Protein AF-A0A415VF48-F1 (afdb_monomer_lite)

Sequence (199 aa):
MFVEFKNLYVAFRKEFPLAIVYLNKCDGERFLREQGIALSGSFSSFIPLIAIVDNVPQKASCKIIFTNYRILNKEEEKDVLDTLKRSNLTINDKGFISFLDYKQICFEVDGNILPYDDFCKYELPEGQVFKMVFDNGYSYYGSEPFKGDAKKYADTAIKVAEKLGYLWFSWTMGFRLNNLLNVNVVYGKDESYSVVSNT

Structure (mmCIF, N/CA/C/O backbone):
data_AF-A0A415VF48-F1
#
_entry.id   AF-A0A415VF48-F1
#
loop_
_atom_site.group_PDB
_atom_site.id
_atom_site.type_symbol
_atom_site.label_atom_id
_atom_site.label_alt_id
_atom_site.label_comp_id
_atom_site.label_asym_id
_atom_site.label_entity_id
_atom_site.label_seq_id
_atom_site.pdbx_PDB_ins_code
_atom_site.Cartn_x
_atom_site.Cartn_y
_atom_site.Cartn_z
_atom_site.occupancy
_atom_site.B_iso_or_equiv
_atom_site.auth_seq_id
_atom_site.auth_comp_id
_atom_site.auth_asym_id
_atom_site.auth_atom_id
_atom_site.pdbx_PDB_model_num
ATOM 1 N N . MET A 1 1 ? -2.894 -0.124 15.911 1.00 92.94 1 MET A N 1
ATOM 2 C CA . MET A 1 1 ? -4.302 -0.196 16.345 1.00 92.94 1 MET A CA 1
ATOM 3 C C . MET A 1 1 ? -5.165 -0.207 15.103 1.00 92.94 1 MET A C 1
ATOM 5 O O . MET A 1 1 ? -4.937 0.630 14.236 1.00 92.94 1 MET A O 1
ATOM 9 N N . PHE A 1 2 ? -6.109 -1.137 14.998 1.00 95.81 2 PHE A N 1
ATOM 10 C CA . PHE A 1 2 ? -7.074 -1.139 13.900 1.00 95.81 2 PHE A CA 1
ATOM 11 C C . PHE A 1 2 ? -8.392 -0.506 14.338 1.00 95.81 2 PHE A C 1
ATOM 13 O O . PHE A 1 2 ? -8.911 -0.805 15.415 1.00 95.81 2 PHE A O 1
ATOM 20 N N . VAL A 1 3 ? -8.911 0.386 13.499 1.00 95.38 3 VAL A N 1
ATOM 21 C CA . VAL A 1 3 ? -10.157 1.111 13.746 1.00 95.38 3 VAL A CA 1
ATOM 22 C C . VAL A 1 3 ? -11.078 0.900 12.558 1.00 95.38 3 VAL A C 1
ATOM 24 O O . VAL A 1 3 ? -10.702 1.186 11.423 1.00 95.38 3 VAL A O 1
ATOM 27 N N . GLU A 1 4 ? -12.275 0.392 12.818 1.00 95.94 4 GLU A N 1
ATOM 28 C CA . GLU A 1 4 ? -13.341 0.306 11.828 1.00 95.94 4 GLU A CA 1
ATOM 29 C C . GLU A 1 4 ? -14.147 1.601 11.859 1.00 95.94 4 GLU A C 1
ATOM 31 O O . GLU A 1 4 ? -14.636 2.016 12.909 1.00 95.94 4 GLU A O 1
ATOM 36 N N . PHE A 1 5 ? -14.293 2.231 10.702 1.00 94.38 5 PHE A N 1
ATOM 37 C CA . PHE A 1 5 ? -15.045 3.457 10.501 1.00 94.38 5 PHE A CA 1
ATOM 38 C C . PHE A 1 5 ? -16.299 3.186 9.673 1.00 94.38 5 PHE A C 1
ATOM 40 O O . PHE A 1 5 ? -16.248 2.451 8.684 1.00 94.38 5 PHE A O 1
ATOM 47 N N . LYS A 1 6 ? -17.406 3.841 10.040 1.00 91.62 6 LYS A N 1
ATOM 48 C CA . LYS A 1 6 ? -18.636 3.895 9.237 1.00 91.62 6 LYS A CA 1
ATOM 49 C C . LYS A 1 6 ? -18.731 5.210 8.477 1.00 91.62 6 LYS A C 1
ATOM 51 O O . LYS A 1 6 ? -18.574 6.287 9.071 1.00 91.62 6 LYS A O 1
ATOM 56 N N . ASN A 1 7 ? -19.056 5.105 7.190 1.00 85.12 7 ASN A N 1
ATOM 57 C CA . ASN A 1 7 ? -19.112 6.219 6.242 1.00 85.12 7 ASN A CA 1
ATOM 58 C C . ASN A 1 7 ? -17.805 7.028 6.295 1.00 85.12 7 ASN A C 1
ATOM 60 O O . ASN A 1 7 ? -17.781 8.206 6.654 1.00 85.12 7 ASN A O 1
ATOM 64 N N . LEU A 1 8 ? -16.689 6.339 6.049 1.00 87.00 8 LEU A N 1
ATOM 65 C CA . LEU A 1 8 ? -15.364 6.938 6.013 1.00 87.00 8 LEU A CA 1
ATOM 66 C C . LEU A 1 8 ? -15.215 7.743 4.721 1.00 87.00 8 LEU A C 1
ATOM 68 O O . LEU A 1 8 ? -15.155 7.178 3.629 1.00 87.00 8 LEU A O 1
ATOM 72 N N . TYR A 1 9 ? -15.077 9.057 4.850 1.00 83.69 9 TYR A N 1
ATOM 73 C CA . TYR A 1 9 ? -14.738 9.938 3.742 1.00 83.69 9 TYR A CA 1
ATOM 74 C C . TYR A 1 9 ? -13.236 10.183 3.728 1.00 83.69 9 TYR A C 1
ATOM 76 O O . TYR A 1 9 ? -12.669 10.719 4.685 1.00 83.69 9 TYR A O 1
ATOM 84 N N . VAL A 1 10 ? -12.590 9.842 2.618 1.00 78.44 10 VAL A N 1
ATOM 85 C CA . VAL A 1 10 ? -11.200 10.231 2.356 1.00 78.44 10 VAL A CA 1
ATOM 86 C C . VAL A 1 10 ? -11.168 11.528 1.546 1.00 78.44 10 VAL A C 1
ATOM 88 O O . VAL A 1 10 ? -12.107 11.842 0.805 1.00 78.44 10 VAL A O 1
ATOM 91 N N . ALA A 1 11 ? -10.086 12.309 1.661 1.00 61.25 11 ALA A N 1
ATOM 92 C CA . ALA A 1 11 ? -9.889 13.446 0.754 1.00 61.25 11 ALA A CA 1
ATOM 93 C C . ALA A 1 11 ? -10.051 12.990 -0.710 1.00 61.25 11 ALA A C 1
ATOM 95 O O . ALA A 1 11 ? -9.687 11.864 -1.041 1.00 61.25 11 ALA A O 1
ATOM 96 N N . PHE A 1 12 ? -10.617 13.859 -1.555 1.00 61.00 12 PHE A N 1
ATOM 97 C CA . PHE A 1 12 ? -11.136 13.554 -2.904 1.00 61.00 12 PHE A CA 1
ATOM 98 C C . PHE A 1 12 ? -12.521 12.869 -2.961 1.00 61.00 12 PHE A C 1
ATOM 100 O O . PHE A 1 12 ? -12.916 12.388 -4.017 1.00 61.00 12 PHE A O 1
ATOM 107 N N . ARG A 1 13 ? -13.303 12.924 -1.867 1.00 62.75 13 ARG A N 1
ATOM 108 C CA . ARG A 1 13 ? -14.756 12.621 -1.808 1.00 62.75 13 ARG A CA 1
ATOM 109 C C . ARG A 1 13 ? -15.160 11.170 -2.106 1.00 62.75 13 ARG A C 1
ATOM 111 O O . ARG A 1 13 ? -16.322 10.922 -2.412 1.00 62.75 13 ARG A O 1
ATOM 118 N N . LYS A 1 14 ? -14.246 10.206 -1.988 1.00 81.62 14 LYS A N 1
ATOM 119 C CA . LYS A 1 14 ? -14.633 8.790 -1.985 1.00 81.62 14 LYS A CA 1
ATOM 120 C C . LYS A 1 14 ? -15.179 8.445 -0.599 1.00 81.62 14 LYS A C 1
ATOM 122 O O . LYS A 1 14 ? -14.502 8.682 0.403 1.00 81.62 14 LYS A O 1
ATOM 127 N N . GLU A 1 15 ? -16.404 7.941 -0.563 1.00 86.62 15 GLU A N 1
ATOM 128 C CA . GLU A 1 15 ? -17.056 7.442 0.644 1.00 86.62 15 GLU A CA 1
ATOM 129 C C . GLU A 1 15 ? -16.929 5.922 0.696 1.00 86.62 15 GLU A C 1
ATOM 131 O O . GLU A 1 15 ? -17.189 5.231 -0.291 1.00 86.62 15 GLU A O 1
ATOM 136 N N . PHE A 1 16 ? -16.529 5.412 1.855 1.00 88.38 16 PHE A N 1
ATOM 137 C CA . PHE A 1 16 ? -16.543 3.992 2.159 1.00 88.38 16 PHE A CA 1
ATOM 138 C C . PHE A 1 16 ? -17.576 3.735 3.256 1.00 88.38 16 PHE A C 1
ATOM 140 O O . PHE A 1 16 ? -17.371 4.198 4.381 1.00 88.38 16 PHE A O 1
ATOM 147 N N . PRO A 1 17 ? -18.667 2.999 2.975 1.00 90.12 17 PRO A N 1
ATOM 148 C CA . PRO A 1 17 ? -19.686 2.696 3.982 1.00 90.12 17 PRO A CA 1
ATOM 149 C C . PRO A 1 17 ? -19.094 2.029 5.226 1.00 90.12 17 PRO A C 1
ATOM 151 O O . PRO A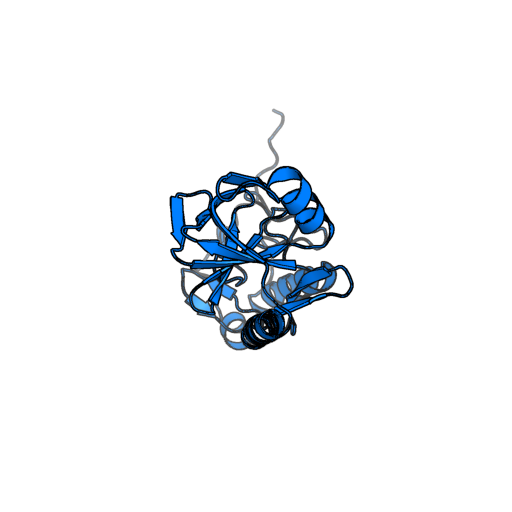 1 17 ? -19.485 2.336 6.352 1.00 90.12 17 PRO A O 1
ATOM 154 N N . LEU A 1 18 ? -18.099 1.165 5.013 1.00 93.69 18 LEU A N 1
ATOM 155 C CA . LEU A 1 18 ? -17.318 0.520 6.053 1.00 93.69 18 LEU A CA 1
ATOM 156 C C . LEU A 1 18 ? -15.856 0.434 5.611 1.00 93.69 18 LEU A C 1
ATOM 158 O O . LEU A 1 18 ? -15.571 0.055 4.475 1.00 93.69 18 LEU A O 1
ATOM 162 N N . ALA A 1 19 ? -14.932 0.790 6.496 1.00 95.12 19 ALA A N 1
ATOM 163 C CA . ALA A 1 19 ? -13.504 0.688 6.224 1.00 95.12 19 ALA A CA 1
ATOM 164 C C . ALA A 1 19 ? -12.720 0.440 7.508 1.00 95.12 19 ALA A C 1
ATOM 166 O O . ALA A 1 19 ? -12.966 1.091 8.521 1.00 95.12 19 ALA A O 1
ATOM 167 N N . ILE A 1 20 ? -11.728 -0.444 7.449 1.00 96.25 20 ILE A N 1
ATOM 168 C CA . ILE A 1 20 ? -10.786 -0.662 8.549 1.00 96.25 20 ILE A CA 1
ATOM 169 C C . ILE A 1 20 ? -9.501 0.090 8.235 1.00 96.25 20 ILE A C 1
ATOM 171 O O . ILE A 1 20 ? -8.918 -0.084 7.169 1.00 96.25 20 ILE A O 1
ATOM 175 N N . VAL A 1 21 ? -9.037 0.915 9.164 1.00 94.50 21 VAL A N 1
ATOM 176 C CA . VAL A 1 21 ? -7.804 1.688 9.020 1.00 94.50 21 VAL A CA 1
ATOM 177 C C . VAL A 1 21 ? -6.809 1.262 10.084 1.00 94.50 21 VAL A C 1
ATOM 179 O O . VAL A 1 21 ? -7.141 1.149 11.266 1.00 94.50 21 VAL A O 1
ATOM 182 N N . TYR A 1 22 ? -5.564 1.056 9.661 1.00 93.50 22 TYR A N 1
ATOM 183 C CA . TYR A 1 22 ? -4.454 0.868 10.582 1.00 93.50 22 TYR A CA 1
ATOM 184 C C . TYR A 1 22 ? -3.882 2.216 11.018 1.00 93.50 22 TYR A C 1
ATOM 186 O O . TYR A 1 22 ? -3.430 3.011 10.193 1.00 93.50 22 TYR A O 1
ATOM 194 N N . LEU A 1 23 ? -3.853 2.440 12.328 1.00 92.25 23 LEU A N 1
ATOM 195 C CA . LEU A 1 23 ? -3.137 3.540 12.958 1.00 92.25 23 LEU A CA 1
ATOM 196 C C . LEU A 1 23 ? -1.893 2.978 13.650 1.00 92.25 23 LEU A C 1
ATOM 198 O O . LEU A 1 23 ? -1.999 2.096 14.514 1.00 92.25 23 LEU A O 1
ATOM 202 N N . ASN A 1 24 ? -0.714 3.490 13.282 1.00 90.69 24 ASN A N 1
ATOM 203 C CA . ASN A 1 24 ? 0.531 3.190 13.995 1.00 90.69 24 ASN A CA 1
ATOM 204 C C . ASN A 1 24 ? 0.446 3.694 15.451 1.00 90.69 24 ASN A C 1
ATOM 206 O O . ASN A 1 24 ? -0.533 4.328 15.847 1.00 90.69 24 ASN A O 1
ATOM 210 N N . LYS A 1 25 ? 1.470 3.423 16.264 1.00 90.75 25 LYS A N 1
ATOM 211 C CA . LYS A 1 25 ? 1.468 3.813 17.682 1.00 90.75 25 LYS A CA 1
ATOM 212 C C . LYS A 1 25 ? 1.187 5.313 17.884 1.00 90.75 25 LYS A C 1
ATOM 214 O O . LYS A 1 25 ? 0.262 5.659 18.613 1.00 90.75 25 LYS A O 1
ATOM 219 N N . CYS A 1 26 ? 1.933 6.182 17.203 1.00 90.06 26 CYS A N 1
ATOM 220 C CA . CYS A 1 26 ? 1.819 7.635 17.349 1.00 90.06 26 CYS A CA 1
ATOM 221 C C . CYS A 1 26 ? 0.452 8.168 16.891 1.00 90.06 26 CYS A C 1
ATOM 223 O O . CYS A 1 26 ? -0.170 8.974 17.584 1.00 90.06 26 CYS A O 1
ATOM 225 N N . ASP A 1 27 ? -0.033 7.714 15.7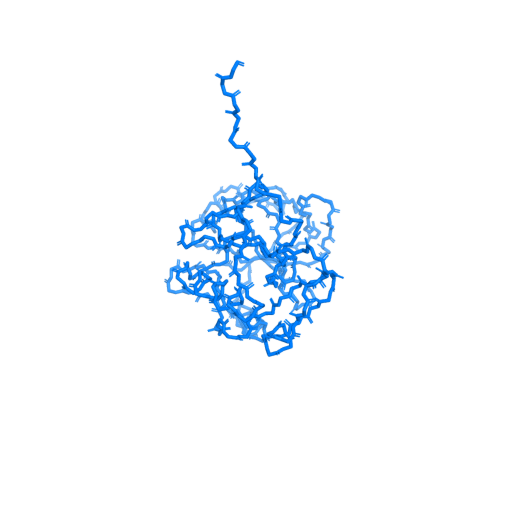33 1.00 90.88 27 ASP A N 1
ATOM 226 C CA . ASP A 1 27 ? -1.336 8.122 15.206 1.00 90.88 27 ASP A CA 1
ATOM 227 C C . ASP A 1 27 ? -2.486 7.558 16.044 1.00 90.88 27 ASP A C 1
ATOM 229 O O . ASP A 1 27 ? -3.483 8.246 16.232 1.00 90.88 27 ASP A O 1
ATOM 233 N N . GLY A 1 28 ? -2.343 6.347 16.587 1.00 92.50 28 GLY A N 1
ATOM 234 C CA . GLY A 1 28 ? -3.331 5.734 17.470 1.00 92.50 28 GLY A CA 1
ATOM 235 C C . GLY A 1 28 ? -3.480 6.494 18.785 1.00 92.50 28 GLY A C 1
ATOM 236 O O . GLY A 1 28 ? -4.595 6.841 19.166 1.00 92.50 28 GLY A O 1
ATOM 237 N N . GLU A 1 29 ? -2.370 6.831 19.445 1.00 94.12 29 GLU A N 1
ATOM 238 C CA . GLU A 1 29 ? -2.376 7.647 20.668 1.00 94.12 29 GLU A CA 1
ATOM 239 C C . GLU A 1 29 ? -2.985 9.034 20.420 1.00 94.12 29 GLU A C 1
ATOM 241 O O . GLU A 1 29 ? -3.794 9.522 21.216 1.00 94.12 29 GLU A O 1
ATOM 246 N N . ARG A 1 30 ? -2.645 9.667 19.288 1.00 93.56 30 ARG A N 1
ATOM 247 C CA . ARG A 1 30 ? -3.236 10.954 18.909 1.00 93.56 30 ARG A CA 1
ATOM 248 C C . ARG A 1 30 ? -4.729 10.836 18.621 1.00 93.56 30 ARG A C 1
ATOM 250 O O . ARG A 1 30 ? -5.493 11.666 19.105 1.00 93.56 30 ARG A O 1
ATOM 257 N N . PHE A 1 31 ? -5.137 9.822 17.864 1.00 93.75 31 PHE A N 1
ATOM 258 C CA . PHE A 1 31 ? -6.537 9.581 17.541 1.00 93.75 31 PHE A CA 1
ATOM 259 C C . PHE A 1 31 ? -7.371 9.408 18.812 1.00 93.75 31 PHE A C 1
ATOM 261 O O . PHE A 1 31 ? -8.398 10.060 18.954 1.00 93.75 31 PHE A O 1
ATOM 268 N N . LEU A 1 32 ? -6.899 8.618 19.780 1.00 93.88 32 LEU A N 1
ATOM 269 C CA . LEU A 1 32 ? -7.589 8.444 21.062 1.00 93.88 32 LEU A CA 1
ATOM 270 C C . LEU A 1 32 ? -7.678 9.750 21.859 1.00 93.88 32 LEU A C 1
ATOM 272 O O . LEU A 1 32 ? -8.715 10.040 22.446 1.00 93.88 32 LEU A O 1
ATOM 276 N N . ARG A 1 33 ? -6.626 10.571 21.858 1.00 93.50 33 ARG A N 1
ATOM 277 C CA . ARG A 1 33 ? -6.648 11.868 22.547 1.00 93.50 33 ARG A CA 1
ATOM 278 C C . ARG A 1 33 ? -7.624 12.858 21.907 1.00 93.50 33 ARG A C 1
ATOM 280 O O . ARG A 1 33 ? -8.290 13.599 22.618 1.00 93.50 33 ARG A O 1
ATOM 287 N N . GLU A 1 34 ? -7.668 12.907 20.580 1.00 91.81 34 GLU A N 1
ATOM 288 C CA . GLU A 1 34 ? -8.433 13.916 19.837 1.00 91.81 34 GLU A CA 1
ATOM 289 C C . GLU A 1 34 ? -9.880 13.494 19.575 1.00 91.81 34 GLU A C 1
ATOM 291 O O . GLU A 1 34 ? -10.765 14.343 19.546 1.00 91.81 34 GLU A O 1
ATOM 296 N N . GLN A 1 35 ? -10.118 12.199 19.363 1.00 91.50 35 GLN A N 1
ATOM 297 C CA . GLN A 1 35 ? -11.393 11.640 18.907 1.00 91.50 35 GLN A CA 1
ATOM 298 C C . GLN A 1 35 ? -11.925 10.521 19.818 1.00 91.50 35 GLN A C 1
ATOM 300 O O . GLN A 1 35 ? -13.040 10.054 19.605 1.00 91.50 35 GLN A O 1
ATOM 305 N N . GLY A 1 36 ? -11.184 10.094 20.850 1.00 80.75 36 GLY A N 1
ATOM 306 C CA . GLY A 1 36 ? -11.513 8.931 21.695 1.00 80.75 36 GLY A CA 1
ATOM 307 C C . GLY A 1 36 ? -12.885 8.969 22.375 1.00 80.75 36 GLY A C 1
ATOM 308 O O . GLY A 1 36 ? -13.428 7.925 22.717 1.00 80.75 36 GLY A O 1
ATOM 309 N N . ILE A 1 37 ? -13.452 10.166 22.551 1.00 86.12 37 ILE A N 1
ATOM 310 C CA . ILE A 1 37 ? -14.790 10.384 23.127 1.00 86.12 37 ILE A CA 1
ATOM 311 C C . ILE A 1 37 ? -15.840 10.808 22.090 1.00 86.12 37 ILE A C 1
ATOM 313 O O . ILE A 1 37 ? -17.033 10.803 22.384 1.00 86.12 37 ILE A O 1
ATOM 317 N N . ALA A 1 38 ? -15.416 11.209 20.890 1.00 84.50 38 ALA A N 1
ATOM 318 C CA . ALA A 1 38 ? -16.291 11.743 19.856 1.00 84.50 38 ALA A CA 1
ATOM 319 C C . ALA A 1 38 ? -16.709 10.620 18.904 1.00 84.50 38 ALA A C 1
ATOM 321 O O . ALA A 1 38 ? -15.865 10.045 18.233 1.00 84.50 38 ALA A O 1
ATOM 322 N N . LEU A 1 39 ? -18.005 10.317 18.800 1.00 80.00 39 LEU A N 1
ATOM 323 C CA . LEU A 1 39 ? -18.481 9.259 17.895 1.00 80.00 39 LEU A CA 1
ATOM 324 C C . LEU A 1 39 ? -18.276 9.617 16.414 1.00 80.00 39 LEU A C 1
ATOM 326 O O . LEU A 1 39 ? -18.009 8.746 15.597 1.00 80.00 39 LEU A O 1
ATOM 330 N N . SER A 1 40 ? -18.335 10.900 16.066 1.00 89.50 40 SER A N 1
ATOM 331 C CA . SER A 1 40 ? -18.115 11.403 14.709 1.00 89.50 40 SER A CA 1
ATOM 332 C C . SER A 1 40 ? -17.092 12.525 14.720 1.00 89.50 40 SER A C 1
ATOM 334 O O . SER A 1 40 ? -17.046 13.304 15.675 1.00 89.50 40 SER A O 1
ATOM 336 N N . GLY A 1 41 ? -16.343 12.681 13.637 1.00 91.25 41 GLY A N 1
ATOM 337 C CA . GLY A 1 41 ? -15.371 13.755 13.550 1.00 91.25 41 GLY A CA 1
ATOM 338 C C . GLY A 1 41 ? -14.477 13.656 12.333 1.00 91.25 41 GLY A C 1
ATOM 339 O O . GLY A 1 41 ? -14.821 13.066 11.307 1.00 91.25 41 GLY A O 1
ATOM 340 N N . SER A 1 42 ? -13.310 14.275 12.451 1.00 91.38 42 SER A N 1
ATOM 341 C CA . SER A 1 42 ? -12.275 14.201 11.432 1.00 91.38 42 SER A CA 1
ATOM 342 C C . SER A 1 42 ? -10.925 14.009 12.085 1.00 91.38 42 SER A C 1
ATOM 344 O O . SER A 1 42 ? -10.641 14.631 13.106 1.00 91.38 42 SER A O 1
ATOM 346 N N . PHE A 1 43 ? -10.084 13.200 11.459 1.00 91.44 43 PHE A N 1
ATOM 347 C CA . PHE A 1 43 ? -8.729 12.951 11.913 1.00 91.44 43 PHE A CA 1
ATOM 348 C C . PHE A 1 43 ? -7.754 13.158 10.761 1.00 91.44 43 PHE A C 1
ATOM 350 O O . PHE A 1 43 ? -8.002 12.723 9.635 1.00 91.44 43 PHE A O 1
ATOM 357 N N . SER A 1 44 ? -6.637 13.814 11.058 1.00 89.31 44 SER A N 1
ATOM 358 C CA . SER A 1 44 ? -5.525 13.965 10.128 1.00 89.31 44 SER A CA 1
ATOM 359 C C . SER A 1 44 ? -4.342 13.155 10.649 1.00 89.31 44 SER A C 1
ATOM 361 O O . SER A 1 44 ? -3.902 13.371 11.775 1.00 89.31 44 SER A O 1
ATOM 363 N N . SER A 1 45 ? -3.826 12.229 9.845 1.00 85.00 45 SER A N 1
ATOM 364 C CA . SER A 1 45 ? -2.536 11.568 10.032 1.00 85.00 45 SER A CA 1
ATOM 365 C C . SER A 1 45 ? -1.401 12.394 9.417 1.00 85.00 45 SER A C 1
ATOM 367 O O . SER A 1 45 ? -1.601 13.139 8.455 1.00 85.00 45 SER A O 1
ATOM 369 N N . PHE A 1 46 ? -0.195 12.259 9.971 1.00 75.81 46 PHE A N 1
ATOM 370 C CA . PHE A 1 46 ? 1.020 12.797 9.355 1.00 75.81 46 PHE A CA 1
ATOM 371 C C . PHE A 1 46 ? 1.446 12.010 8.116 1.00 75.81 46 PHE A C 1
ATOM 373 O O . PHE A 1 46 ? 2.085 12.565 7.223 1.00 75.81 46 PHE A O 1
ATOM 380 N N . ILE A 1 47 ? 1.097 10.725 8.065 1.00 77.56 47 ILE A N 1
ATOM 381 C CA . ILE A 1 47 ? 1.389 9.849 6.938 1.00 77.56 47 ILE A CA 1
ATOM 382 C C . ILE A 1 47 ? 0.082 9.451 6.255 1.00 77.56 47 ILE A C 1
ATOM 384 O O . ILE A 1 47 ? -0.979 9.451 6.877 1.00 77.56 47 ILE A O 1
ATOM 388 N N . PRO A 1 48 ? 0.096 9.135 4.957 1.00 78.25 48 PRO A N 1
ATOM 389 C CA . PRO A 1 48 ? -1.131 8.693 4.321 1.00 78.25 48 PRO A CA 1
ATOM 390 C C . PRO A 1 48 ? -1.510 7.311 4.866 1.00 78.25 48 PRO A C 1
ATOM 392 O O . PRO A 1 48 ? -0.650 6.483 5.167 1.00 78.25 48 PRO A O 1
ATOM 395 N N . LEU A 1 49 ? -2.807 7.111 5.066 1.00 87.12 49 LEU A N 1
ATOM 396 C CA . LEU A 1 49 ? -3.350 5.942 5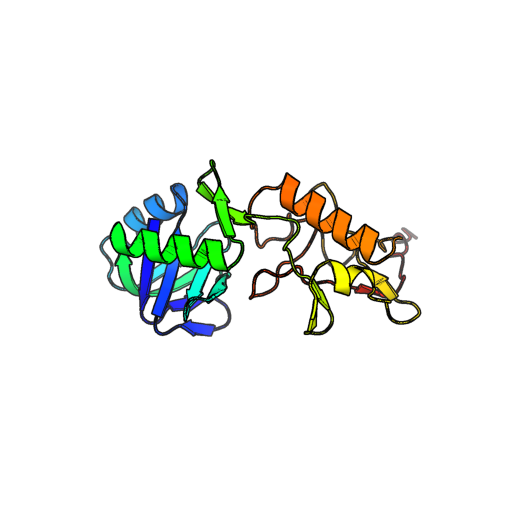.746 1.00 87.12 49 LEU A CA 1
ATOM 397 C C . LEU A 1 49 ? -3.565 4.796 4.752 1.00 87.12 49 LEU A C 1
ATOM 399 O O . LEU A 1 49 ? -3.616 5.006 3.541 1.00 87.12 49 LEU A O 1
ATOM 403 N N . ILE A 1 50 ? -3.745 3.583 5.268 1.00 89.12 50 ILE A N 1
ATOM 404 C CA . ILE A 1 50 ? -4.240 2.446 4.486 1.00 89.12 50 ILE A CA 1
ATOM 405 C C . ILE A 1 50 ? -5.616 2.090 5.019 1.00 89.12 50 ILE A C 1
ATOM 407 O O . ILE A 1 50 ? -5.777 1.861 6.220 1.00 89.12 50 ILE A O 1
ATOM 411 N N . ALA A 1 51 ? -6.589 2.067 4.114 1.00 91.44 51 ALA A N 1
ATOM 412 C CA . ALA A 1 51 ? -7.937 1.606 4.385 1.00 91.44 51 ALA A CA 1
ATOM 413 C C . ALA A 1 51 ? -8.136 0.236 3.740 1.00 91.44 51 ALA A C 1
ATOM 415 O O . ALA A 1 51 ? -7.766 0.026 2.588 1.00 91.44 51 ALA A O 1
ATOM 416 N N . ILE A 1 52 ? -8.744 -0.681 4.474 1.00 94.12 52 ILE A N 1
ATOM 417 C CA . ILE A 1 52 ? -9.175 -1.985 3.988 1.00 94.12 52 ILE A CA 1
ATOM 418 C C . ILE A 1 52 ? -10.683 -1.892 3.799 1.00 94.12 52 ILE A C 1
ATOM 420 O O . ILE A 1 52 ? -11.417 -1.644 4.757 1.00 94.12 52 ILE A O 1
ATOM 424 N N . VAL A 1 53 ? -11.125 -2.050 2.556 1.00 92.00 53 VAL A N 1
ATOM 425 C CA . VAL A 1 53 ? -12.539 -1.990 2.161 1.00 92.00 53 VAL A CA 1
ATOM 426 C C . VAL A 1 53 ? -12.810 -3.220 1.327 1.00 92.00 53 VAL A C 1
ATOM 428 O O . VAL A 1 53 ? -12.027 -3.518 0.429 1.00 92.00 53 VAL A O 1
ATOM 431 N N . ASP A 1 54 ? -13.867 -3.954 1.659 1.00 91.06 54 ASP A N 1
ATOM 432 C CA . ASP A 1 54 ? -14.203 -5.222 1.003 1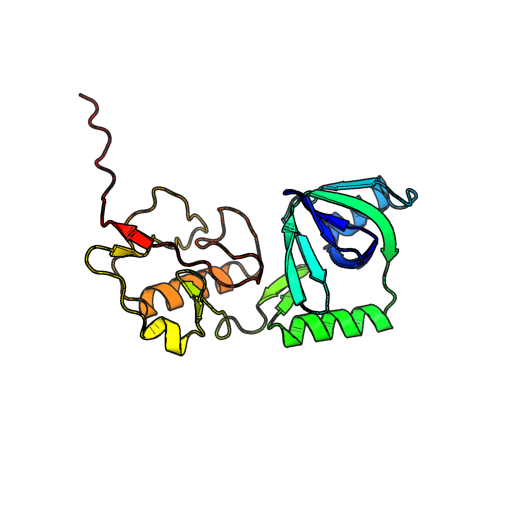.00 91.06 54 ASP A CA 1
ATOM 433 C C . ASP A 1 54 ? -13.002 -6.188 0.934 1.00 91.06 54 ASP A C 1
ATOM 435 O O . ASP A 1 54 ? -12.760 -6.851 -0.069 1.00 91.06 54 ASP A O 1
ATOM 439 N N . ASN A 1 55 ? -12.220 -6.248 2.021 1.00 92.00 55 ASN A N 1
ATOM 440 C CA . ASN A 1 55 ? -10.981 -7.028 2.149 1.00 92.00 55 ASN A CA 1
ATOM 441 C C . ASN A 1 55 ? -9.843 -6.637 1.187 1.00 92.00 55 ASN A C 1
ATOM 443 O O . ASN A 1 55 ? -8.879 -7.388 1.050 1.00 92.00 55 ASN A O 1
ATOM 447 N N . VAL A 1 56 ? -9.913 -5.459 0.564 1.00 92.69 56 VAL A N 1
ATOM 448 C CA . VAL A 1 56 ? -8.868 -4.927 -0.318 1.00 92.69 56 VAL A CA 1
ATOM 449 C C . VAL A 1 56 ? -8.171 -3.746 0.363 1.00 92.69 56 VAL A C 1
ATOM 451 O O . VAL A 1 56 ? -8.802 -2.705 0.585 1.00 92.69 56 VAL A O 1
ATOM 454 N N . PRO A 1 57 ? -6.877 -3.870 0.711 1.00 93.19 57 PRO A N 1
ATOM 455 C CA . PRO A 1 57 ? -6.077 -2.747 1.178 1.00 93.19 57 PRO A CA 1
ATOM 456 C C . PRO A 1 57 ? -5.875 -1.731 0.057 1.00 93.19 57 PRO A C 1
ATOM 458 O O . PRO A 1 57 ? -5.467 -2.064 -1.052 1.00 93.19 57 PRO A O 1
ATOM 461 N N . GLN A 1 58 ? -6.136 -0.470 0.361 1.00 90.00 58 GLN A N 1
ATOM 462 C CA . GLN A 1 58 ? -5.983 0.628 -0.577 1.00 90.00 58 GLN A CA 1
ATOM 463 C C . GLN A 1 58 ? -5.461 1.871 0.131 1.00 90.00 58 GLN A C 1
ATOM 465 O O . GLN A 1 58 ? -5.684 2.102 1.325 1.00 90.00 58 GLN A O 1
ATOM 470 N N . LYS A 1 59 ? -4.749 2.694 -0.634 1.00 86.38 59 LYS A N 1
ATOM 471 C CA . LYS A 1 59 ? -4.260 3.989 -0.170 1.00 86.38 59 LYS A CA 1
ATOM 472 C C . LYS A 1 59 ? -5.448 4.868 0.230 1.00 86.38 59 LYS A C 1
ATOM 474 O O . LYS A 1 59 ? -6.359 5.100 -0.563 1.00 86.38 59 LYS A O 1
ATOM 479 N N . ALA A 1 60 ? -5.394 5.415 1.436 1.00 82.69 60 ALA A N 1
ATOM 480 C CA . ALA A 1 60 ? -6.311 6.427 1.933 1.00 82.69 60 ALA A CA 1
ATOM 481 C C . ALA A 1 60 ? -5.593 7.776 2.091 1.00 82.69 60 ALA A C 1
ATOM 483 O O . ALA A 1 60 ? -4.364 7.871 2.148 1.00 82.69 60 ALA A O 1
ATOM 484 N N . SER A 1 61 ? -6.377 8.853 2.128 1.00 77.50 61 SER A N 1
ATOM 485 C CA . SER A 1 61 ? -5.838 10.191 2.376 1.00 77.50 61 SER A CA 1
ATOM 486 C C . SER A 1 61 ? -5.229 10.297 3.780 1.00 77.50 61 SER A C 1
ATOM 488 O O . SER A 1 61 ? -5.575 9.539 4.683 1.00 77.50 61 SER A O 1
ATOM 490 N N . CYS A 1 62 ? -4.357 11.287 3.980 1.00 82.81 62 CYS A N 1
ATOM 491 C CA . CYS A 1 62 ? -3.909 11.687 5.310 1.00 82.81 62 CYS A CA 1
ATOM 492 C C . CYS A 1 62 ? -5.044 12.281 6.154 1.00 82.81 62 CYS A C 1
ATOM 494 O O . CYS A 1 62 ? -4.927 12.300 7.368 1.00 82.81 62 CYS A O 1
ATOM 496 N N . LYS A 1 63 ? -6.150 12.740 5.553 1.00 88.12 63 LYS A N 1
ATOM 497 C CA . LYS A 1 63 ? -7.325 13.229 6.284 1.00 88.12 63 LYS A CA 1
ATOM 498 C C . LYS A 1 63 ? -8.537 12.347 6.031 1.00 88.12 63 LYS A C 1
ATOM 500 O O . LYS A 1 63 ? -8.900 12.108 4.875 1.00 88.12 63 LYS A O 1
ATOM 505 N N . ILE A 1 64 ? -9.176 11.945 7.124 1.00 89.75 64 ILE A N 1
ATOM 506 C CA . ILE A 1 64 ? -10.421 11.186 7.142 1.00 89.75 64 ILE A CA 1
ATOM 507 C C . ILE A 1 64 ? -11.518 11.943 7.890 1.00 89.75 64 ILE A C 1
ATOM 509 O O . ILE A 1 64 ? -11.244 12.668 8.848 1.00 89.75 64 ILE A O 1
ATOM 513 N N . ILE A 1 65 ? -12.759 11.768 7.449 1.00 91.00 65 ILE A N 1
ATOM 514 C CA . ILE A 1 65 ? -13.972 12.230 8.135 1.00 91.00 65 ILE A CA 1
ATOM 515 C C . ILE A 1 65 ? -14.855 11.002 8.337 1.00 91.00 65 ILE A C 1
ATOM 517 O O . ILE A 1 65 ? -14.953 10.171 7.437 1.00 91.00 65 ILE A O 1
ATOM 521 N N . PHE A 1 66 ? -15.461 10.861 9.509 1.00 91.62 66 PHE A N 1
ATOM 522 C CA . PHE A 1 66 ? -16.225 9.672 9.873 1.00 91.62 66 PHE A CA 1
ATOM 523 C C . PHE A 1 66 ? -17.452 10.034 10.708 1.00 91.62 66 PHE A C 1
ATOM 525 O O . PHE A 1 66 ? -17.459 11.015 11.454 1.00 91.62 66 PHE A O 1
ATOM 532 N N . THR A 1 67 ? -18.488 9.204 10.592 1.00 91.00 67 THR A N 1
ATOM 533 C CA . THR A 1 67 ? -19.753 9.363 11.334 1.00 91.00 67 THR A CA 1
ATOM 534 C C . THR A 1 67 ? -19.850 8.454 12.553 1.00 91.00 67 THR A C 1
ATOM 536 O O . THR A 1 67 ? -20.598 8.746 13.482 1.00 91.00 67 THR A O 1
ATOM 539 N N . ASN A 1 68 ? -19.104 7.350 12.540 1.00 92.94 68 ASN A N 1
ATOM 540 C CA . ASN A 1 68 ? -18.957 6.437 13.662 1.00 92.94 68 ASN A CA 1
ATOM 541 C C . ASN A 1 68 ? -17.636 5.669 13.539 1.00 92.94 68 ASN A C 1
ATOM 543 O O . ASN A 1 68 ? -17.124 5.505 12.425 1.00 92.94 68 ASN A O 1
ATOM 547 N N . TYR A 1 69 ? -17.121 5.157 14.653 1.00 95.12 69 TYR A N 1
ATOM 548 C CA . TYR A 1 69 ? -16.024 4.201 14.645 1.00 95.12 69 TYR A CA 1
ATOM 549 C C . TYR A 1 69 ? -16.093 3.221 15.814 1.00 95.12 69 TYR A C 1
ATOM 551 O O . TYR A 1 69 ? -16.758 3.456 16.823 1.00 95.12 69 TYR A O 1
ATOM 559 N N . ARG A 1 70 ? -15.346 2.127 15.688 1.00 94.69 70 ARG A N 1
ATOM 560 C CA . ARG A 1 70 ? -15.020 1.228 16.795 1.00 94.69 70 ARG A CA 1
ATOM 561 C C . ARG A 1 70 ? -13.591 0.721 16.663 1.00 94.69 70 ARG A C 1
ATOM 563 O O . ARG A 1 70 ? -13.066 0.581 15.560 1.00 94.69 70 ARG A O 1
ATOM 570 N N . ILE A 1 71 ? -12.964 0.438 17.795 1.00 95.25 71 ILE A N 1
ATOM 571 C CA . ILE A 1 71 ? -11.650 -0.207 17.834 1.00 95.25 71 ILE A CA 1
ATOM 572 C C . ILE A 1 71 ? -11.877 -1.715 17.740 1.00 95.25 71 ILE A C 1
ATOM 574 O O . ILE A 1 71 ? -12.756 -2.247 18.421 1.00 95.25 71 ILE A O 1
ATOM 578 N N . LEU A 1 72 ? -11.111 -2.385 16.881 1.00 97.00 72 LEU A N 1
ATOM 579 C CA . LEU A 1 72 ? -11.217 -3.832 16.709 1.00 97.00 72 LEU A CA 1
ATOM 580 C C . LEU A 1 72 ? -10.681 -4.585 17.929 1.00 97.00 72 LEU A C 1
ATOM 582 O O . LEU A 1 72 ? -9.725 -4.150 18.580 1.00 97.00 72 LEU A O 1
ATOM 586 N N . ASN A 1 73 ? -11.287 -5.734 18.224 1.00 97.25 73 ASN A N 1
ATOM 587 C CA . ASN A 1 73 ? -10.784 -6.658 19.237 1.00 97.25 73 ASN A CA 1
ATOM 588 C C . ASN A 1 73 ? -9.662 -7.556 18.670 1.00 97.25 73 ASN A C 1
ATOM 590 O O . ASN A 1 73 ? -9.363 -7.534 17.480 1.00 97.25 73 ASN A O 1
ATOM 594 N N . LYS A 1 74 ? -9.030 -8.375 19.518 1.00 95.94 74 LYS A N 1
ATOM 595 C CA . LYS A 1 74 ? -7.867 -9.191 19.124 1.00 95.94 74 LYS A CA 1
ATOM 596 C C . LYS A 1 74 ? -8.158 -10.268 18.078 1.00 95.94 74 LYS A C 1
ATOM 598 O O . LYS A 1 74 ? -7.266 -10.580 17.293 1.00 95.94 74 LYS A O 1
ATOM 603 N N . GLU A 1 75 ? -9.358 -10.837 18.080 1.00 95.88 75 GLU A N 1
ATOM 604 C CA . GLU A 1 75 ? -9.760 -11.835 17.086 1.00 95.88 75 GLU A CA 1
ATOM 605 C C . GLU A 1 75 ? -9.949 -11.163 15.722 1.00 95.88 75 GLU A C 1
ATOM 607 O O . GLU A 1 75 ? -9.366 -11.598 14.735 1.00 95.88 75 GLU A O 1
ATOM 612 N N . GLU A 1 76 ? -10.629 -10.017 15.692 1.00 96.69 76 GLU A N 1
ATOM 613 C CA . GLU A 1 76 ? -10.824 -9.221 14.475 1.00 96.69 76 GLU A CA 1
ATOM 614 C C . GLU A 1 76 ? -9.502 -8.662 13.925 1.00 96.69 76 GLU A C 1
ATOM 616 O O . GLU A 1 76 ? -9.275 -8.658 12.716 1.00 96.69 76 GLU A O 1
ATOM 621 N N . GLU A 1 77 ? -8.587 -8.220 14.798 1.00 96.19 77 GLU A N 1
ATOM 622 C CA . GLU A 1 77 ? -7.247 -7.785 14.384 1.00 96.19 77 GLU A CA 1
ATOM 623 C C . GLU A 1 77 ? -6.495 -8.906 13.648 1.00 96.19 77 GLU A C 1
ATOM 625 O O . GLU A 1 77 ? -5.763 -8.627 12.697 1.00 96.19 77 GLU A O 1
ATOM 630 N N . LYS A 1 78 ? -6.681 -10.172 14.044 1.00 96.38 78 LYS A N 1
ATOM 631 C CA . LYS A 1 78 ? -6.050 -11.318 13.379 1.00 96.38 78 LYS A CA 1
ATOM 632 C C . LYS A 1 78 ? -6.565 -11.491 11.950 1.00 96.38 78 LYS A C 1
ATOM 634 O O . LYS A 1 78 ? -5.753 -11.638 11.037 1.00 96.38 78 LYS A O 1
ATOM 639 N N . ASP A 1 79 ? -7.875 -11.390 11.745 1.00 96.06 79 ASP A N 1
ATOM 640 C CA . ASP A 1 79 ? -8.488 -11.499 10.415 1.00 96.06 79 ASP A CA 1
ATOM 641 C C . ASP A 1 79 ? -8.017 -10.378 9.476 1.00 96.06 79 ASP A C 1
ATOM 643 O O . ASP A 1 79 ? -7.758 -10.590 8.282 1.00 96.06 79 ASP A O 1
ATOM 647 N N . VAL A 1 80 ? -7.834 -9.176 10.027 1.00 96.69 80 VAL A N 1
ATOM 648 C CA . VAL A 1 80 ? -7.290 -8.029 9.295 1.00 96.69 80 VAL A CA 1
ATOM 649 C C . VAL A 1 80 ? -5.821 -8.242 8.930 1.00 96.69 80 VAL A C 1
ATOM 651 O O . VAL A 1 80 ? -5.426 -7.987 7.791 1.00 96.69 80 VAL A O 1
ATOM 654 N N . LEU A 1 81 ? -5.004 -8.749 9.855 1.00 96.88 81 LEU A N 1
ATOM 655 C CA . LEU A 1 81 ? -3.605 -9.085 9.577 1.00 96.88 81 LEU A CA 1
ATOM 656 C C . LEU A 1 81 ? -3.483 -10.167 8.500 1.00 96.88 81 LEU A C 1
ATOM 658 O O . LEU A 1 81 ? -2.614 -10.073 7.635 1.00 96.88 81 LEU A O 1
ATOM 662 N N . ASP A 1 82 ? -4.360 -11.168 8.506 1.00 97.19 82 ASP A N 1
ATOM 663 C CA . ASP A 1 82 ? -4.376 -12.197 7.467 1.00 97.19 82 ASP A CA 1
ATOM 664 C C . ASP A 1 82 ? -4.837 -11.632 6.113 1.00 97.19 82 ASP A C 1
ATOM 666 O O . ASP A 1 82 ? -4.317 -12.031 5.070 1.00 97.19 82 ASP A O 1
ATOM 670 N N . THR A 1 83 ? -5.729 -10.636 6.108 1.00 96.88 83 THR A N 1
ATOM 671 C CA . THR A 1 83 ? -6.088 -9.870 4.900 1.00 96.88 83 THR A CA 1
ATOM 672 C C . THR A 1 83 ? -4.900 -9.091 4.334 1.00 96.88 83 THR A C 1
ATOM 674 O O . THR A 1 83 ? -4.663 -9.128 3.123 1.00 96.88 83 THR A O 1
ATOM 677 N N . LEU A 1 84 ? -4.112 -8.438 5.195 1.00 96.06 84 LEU A N 1
ATOM 678 C CA . LEU A 1 84 ? -2.876 -7.769 4.784 1.00 96.06 84 LEU A CA 1
ATOM 679 C C . LEU A 1 84 ? -1.888 -8.768 4.168 1.00 96.06 84 LEU A C 1
ATOM 681 O O . LEU A 1 84 ? -1.428 -8.540 3.052 1.00 96.06 84 LEU A O 1
ATOM 685 N N . LYS A 1 85 ? -1.633 -9.910 4.822 1.00 96.75 85 LYS A N 1
ATOM 686 C CA . LYS A 1 85 ? -0.713 -10.941 4.302 1.00 96.75 85 LYS A CA 1
ATOM 687 C C . LYS A 1 85 ? -1.138 -11.477 2.939 1.00 96.75 85 LYS A C 1
ATOM 689 O O . LYS A 1 85 ? -0.296 -11.600 2.055 1.00 96.75 85 LYS A O 1
ATOM 694 N N . ARG A 1 86 ? -2.435 -11.759 2.746 1.00 95.44 86 ARG A N 1
ATOM 695 C CA . ARG A 1 86 ? -2.985 -12.177 1.439 1.00 95.44 86 ARG A CA 1
ATOM 696 C C . ARG A 1 86 ? -2.758 -11.135 0.342 1.00 95.44 86 ARG A C 1
ATOM 698 O O . ARG A 1 86 ? -2.704 -11.496 -0.825 1.00 95.44 86 ARG A O 1
ATOM 705 N N . SER A 1 87 ? -2.604 -9.872 0.726 1.00 93.69 87 SER A N 1
ATOM 706 C CA . SER A 1 87 ? -2.325 -8.747 -0.170 1.00 93.69 87 SER A CA 1
ATOM 707 C C . SER A 1 87 ? -0.833 -8.396 -0.238 1.00 93.69 87 SER A C 1
ATOM 709 O O . SER A 1 87 ? -0.493 -7.289 -0.643 1.00 93.69 87 SER A O 1
ATOM 711 N N . ASN A 1 88 ? 0.059 -9.300 0.189 1.00 95.25 88 ASN A N 1
ATOM 712 C CA . ASN A 1 88 ? 1.506 -9.077 0.257 1.00 95.25 88 ASN A CA 1
ATOM 713 C C . ASN A 1 88 ? 1.920 -7.898 1.168 1.00 95.25 88 ASN A C 1
ATOM 715 O O . ASN A 1 88 ? 2.903 -7.198 0.919 1.00 95.25 88 ASN A O 1
ATOM 719 N N . LEU A 1 89 ? 1.176 -7.663 2.248 1.00 95.38 89 LEU A N 1
ATOM 720 C CA . LEU A 1 89 ? 1.450 -6.606 3.218 1.00 95.38 89 LEU A CA 1
ATOM 721 C C . LEU A 1 89 ? 1.709 -7.175 4.608 1.00 95.38 89 LEU A C 1
ATOM 723 O O . LEU A 1 89 ? 1.182 -8.216 5.002 1.00 95.38 89 LEU A O 1
ATOM 727 N N . THR A 1 90 ? 2.482 -6.432 5.387 1.00 95.44 90 THR A N 1
ATOM 728 C CA . THR A 1 90 ? 2.723 -6.709 6.801 1.00 95.44 90 THR A CA 1
ATOM 729 C C . THR A 1 90 ? 2.880 -5.407 7.579 1.00 95.44 90 THR A C 1
ATOM 731 O O . THR A 1 90 ? 2.942 -4.328 6.994 1.00 95.44 90 THR A O 1
ATOM 734 N N . ILE A 1 91 ? 2.933 -5.503 8.905 1.00 93.88 91 ILE A N 1
ATOM 735 C CA . ILE A 1 91 ? 3.389 -4.421 9.775 1.00 93.88 91 ILE A CA 1
ATOM 736 C C . ILE A 1 91 ? 4.820 -4.765 10.188 1.00 93.88 91 ILE A C 1
ATOM 738 O O . ILE A 1 91 ? 5.055 -5.830 10.759 1.00 93.88 91 ILE A O 1
ATOM 742 N N . ASN A 1 92 ? 5.768 -3.884 9.881 1.00 92.06 92 ASN A N 1
ATOM 743 C CA . ASN A 1 92 ? 7.173 -4.078 10.221 1.00 92.06 92 ASN A CA 1
ATOM 744 C C . ASN A 1 92 ? 7.440 -3.891 11.729 1.00 92.06 92 ASN A C 1
ATOM 746 O O . ASN A 1 92 ? 6.573 -3.484 12.506 1.00 92.06 92 ASN A O 1
ATOM 750 N N . ASP A 1 93 ? 8.676 -4.160 12.139 1.00 90.81 93 ASP A N 1
ATOM 751 C CA . ASP A 1 93 ? 9.177 -4.005 13.512 1.00 90.81 93 ASP A CA 1
ATOM 752 C C . ASP A 1 93 ? 9.018 -2.581 14.078 1.00 90.81 93 ASP A C 1
ATOM 754 O O . ASP A 1 93 ? 8.887 -2.392 15.288 1.00 90.81 93 ASP A O 1
ATOM 758 N N . LYS A 1 94 ? 8.968 -1.576 13.201 1.00 89.00 94 LYS A N 1
ATOM 759 C CA . LYS A 1 94 ? 8.751 -0.163 13.537 1.00 89.00 94 LYS A CA 1
ATOM 760 C C . LYS A 1 94 ? 7.270 0.228 13.624 1.00 89.00 94 LYS A C 1
ATOM 762 O O . LYS A 1 94 ? 6.968 1.377 13.946 1.00 89.00 94 LYS A O 1
ATOM 767 N N . GLY A 1 95 ? 6.341 -0.691 13.357 1.00 90.06 95 GLY A N 1
ATOM 768 C CA . GLY A 1 95 ? 4.904 -0.423 13.409 1.00 90.06 95 GLY A CA 1
ATOM 769 C C . GLY A 1 95 ? 4.359 0.324 12.187 1.00 90.06 95 GLY A C 1
ATOM 770 O O . GLY A 1 95 ? 3.359 1.033 12.305 1.00 90.06 95 GLY A O 1
ATOM 771 N N . PHE A 1 96 ? 5.001 0.196 11.025 1.00 89.69 96 PHE A N 1
ATOM 772 C CA . PHE A 1 96 ? 4.515 0.731 9.752 1.00 89.69 96 PHE A CA 1
ATOM 773 C C . PHE A 1 96 ? 4.098 -0.392 8.810 1.00 89.69 96 PHE A C 1
ATOM 775 O O . PHE A 1 96 ? 4.684 -1.472 8.833 1.00 89.69 96 PHE A O 1
ATOM 782 N N . ILE A 1 97 ? 3.115 -0.127 7.948 1.00 91.25 97 ILE A N 1
ATOM 783 C CA . ILE A 1 97 ? 2.759 -1.083 6.899 1.00 91.25 97 ILE A CA 1
ATOM 784 C C . ILE A 1 97 ? 3.857 -1.094 5.835 1.00 91.25 97 ILE A C 1
ATOM 786 O O . ILE A 1 97 ? 4.294 -0.038 5.375 1.00 91.25 97 ILE A O 1
ATOM 790 N N . SER A 1 98 ? 4.283 -2.287 5.443 1.00 92.31 98 SER A N 1
ATOM 791 C CA . SER A 1 98 ? 5.288 -2.545 4.415 1.00 92.31 98 SER A CA 1
ATOM 792 C C . SER A 1 98 ? 4.838 -3.690 3.511 1.00 92.31 98 SER A C 1
ATOM 794 O O . SER A 1 98 ? 3.882 -4.401 3.831 1.00 92.31 98 SER A O 1
ATOM 796 N N . PHE A 1 99 ? 5.544 -3.892 2.399 1.00 93.62 99 PHE A N 1
ATOM 797 C CA . PHE A 1 99 ? 5.417 -5.138 1.650 1.00 93.62 99 PHE A CA 1
ATOM 798 C C . PHE A 1 99 ? 5.991 -6.298 2.473 1.00 93.62 99 PHE A C 1
ATOM 800 O O . PHE A 1 99 ? 6.933 -6.106 3.249 1.00 93.62 99 PHE A O 1
ATOM 807 N N . LEU A 1 100 ? 5.390 -7.479 2.334 1.00 94.88 100 LEU A N 1
ATOM 808 C CA . LEU A 1 100 ? 5.878 -8.716 2.944 1.00 94.88 100 LEU A CA 1
ATOM 809 C C . LEU A 1 100 ? 7.002 -9.323 2.093 1.00 94.88 100 LEU A C 1
ATOM 811 O O . LEU A 1 100 ? 8.064 -9.652 2.614 1.00 94.88 100 LEU A O 1
ATOM 815 N N . ASP A 1 101 ? 6.769 -9.425 0.788 1.00 94.75 101 ASP A N 1
ATOM 816 C CA . ASP A 1 101 ? 7.727 -9.849 -0.224 1.00 94.75 101 ASP A CA 1
ATOM 817 C C . ASP A 1 101 ? 7.840 -8.766 -1.302 1.00 94.75 101 ASP A C 1
ATOM 819 O O . ASP A 1 101 ? 6.957 -8.571 -2.140 1.00 94.75 101 ASP A O 1
ATOM 823 N N . TYR A 1 102 ? 8.962 -8.053 -1.295 1.00 91.00 102 TYR A N 1
ATOM 824 C CA . TYR A 1 102 ? 9.234 -6.970 -2.237 1.00 91.00 102 TYR A CA 1
ATOM 825 C C . TYR A 1 102 ? 9.352 -7.447 -3.693 1.00 91.00 102 TYR A C 1
ATOM 827 O O . TYR A 1 102 ? 9.208 -6.642 -4.611 1.00 91.00 102 TYR A O 1
ATOM 835 N N . LYS A 1 103 ? 9.553 -8.749 -3.932 1.00 89.12 103 LYS A N 1
ATOM 836 C CA . LYS A 1 103 ? 9.580 -9.327 -5.285 1.00 89.12 103 LYS A CA 1
ATOM 837 C C . LYS A 1 103 ? 8.187 -9.556 -5.868 1.00 89.12 103 LYS A C 1
ATOM 839 O O . LYS A 1 103 ? 8.057 -9.715 -7.075 1.00 89.12 103 LYS A O 1
ATOM 844 N N . GLN A 1 104 ? 7.152 -9.546 -5.028 1.00 93.00 104 GLN A N 1
ATOM 845 C CA . GLN A 1 104 ? 5.747 -9.652 -5.438 1.00 93.00 104 GLN A CA 1
ATOM 846 C C . GLN A 1 104 ? 5.092 -8.281 -5.668 1.00 93.00 104 GLN A C 1
ATOM 848 O O . GLN A 1 104 ? 3.872 -8.180 -5.778 1.00 93.00 104 GLN A O 1
ATOM 853 N N . ILE A 1 105 ? 5.882 -7.206 -5.719 1.00 91.88 105 ILE A N 1
ATOM 854 C CA . ILE A 1 105 ? 5.383 -5.883 -6.094 1.00 91.88 105 ILE A CA 1
ATOM 855 C C . ILE A 1 105 ? 4.973 -5.900 -7.570 1.00 91.88 105 ILE A C 1
ATOM 857 O O . ILE A 1 105 ? 5.736 -6.330 -8.436 1.00 91.88 105 ILE A O 1
ATOM 861 N N . CYS A 1 106 ? 3.779 -5.383 -7.851 1.00 94.56 106 CYS A N 1
ATOM 862 C CA . CYS A 1 106 ? 3.288 -5.186 -9.209 1.00 94.56 106 CYS A CA 1
ATOM 863 C C . CYS A 1 106 ? 3.470 -3.734 -9.669 1.00 94.56 106 CYS A C 1
ATOM 865 O O . CYS A 1 106 ? 3.554 -2.798 -8.864 1.00 94.56 106 CYS A O 1
ATOM 867 N N . PHE A 1 107 ? 3.467 -3.554 -10.986 1.00 93.06 107 PHE A N 1
ATOM 868 C CA . PHE A 1 107 ? 3.672 -2.286 -11.676 1.00 93.06 107 PHE A CA 1
ATOM 869 C C . PHE A 1 107 ? 2.415 -1.925 -12.465 1.00 93.06 107 PHE A C 1
ATOM 871 O O . PHE A 1 107 ? 1.888 -2.750 -13.201 1.00 93.06 107 PHE A O 1
ATOM 878 N N . GLU A 1 108 ? 1.914 -0.705 -12.313 1.00 92.94 108 GLU A N 1
ATOM 879 C CA . GLU A 1 108 ? 0.820 -0.181 -13.126 1.00 92.94 108 GLU A CA 1
ATOM 880 C C . GLU A 1 108 ? 1.389 0.633 -14.288 1.00 92.94 108 GLU A C 1
ATOM 882 O O . GLU A 1 108 ? 2.058 1.643 -14.056 1.00 92.94 108 GLU A O 1
ATOM 887 N N . VAL A 1 109 ? 1.068 0.225 -15.515 1.00 89.69 109 VAL A N 1
ATOM 888 C CA . VAL A 1 109 ? 1.401 0.941 -16.751 1.00 89.69 109 VAL A CA 1
ATOM 889 C C . VAL A 1 109 ? 0.124 1.131 -17.563 1.00 89.69 109 VAL A C 1
ATOM 891 O O . VAL A 1 109 ? -0.544 0.154 -17.899 1.00 89.69 109 VAL A O 1
ATOM 894 N N . ASP A 1 110 ? -0.253 2.381 -17.836 1.00 86.25 110 ASP A N 1
ATOM 895 C CA . ASP A 1 110 ? -1.457 2.736 -18.610 1.00 86.25 110 ASP A CA 1
ATOM 896 C C . ASP A 1 110 ? -2.747 2.043 -18.126 1.00 86.25 110 ASP A C 1
ATOM 898 O O . ASP A 1 110 ? -3.607 1.647 -18.910 1.00 86.25 110 ASP A O 1
ATOM 902 N N . GLY A 1 111 ? -2.872 1.875 -16.806 1.00 88.06 111 GLY A N 1
ATOM 903 C CA . GLY A 1 111 ? -4.006 1.212 -16.154 1.00 88.06 111 GLY A CA 1
ATOM 904 C C . GLY A 1 111 ? -3.914 -0.317 -16.082 1.00 88.06 111 GLY A C 1
ATOM 905 O O . GLY A 1 111 ? -4.747 -0.937 -15.422 1.00 88.06 111 GLY A O 1
ATOM 906 N N . ASN A 1 112 ? -2.900 -0.936 -16.694 1.00 92.50 112 ASN A N 1
ATOM 907 C CA . ASN A 1 112 ? -2.655 -2.375 -16.606 1.00 92.50 112 ASN A CA 1
ATOM 908 C C . ASN A 1 112 ? -1.724 -2.691 -15.437 1.00 92.50 112 ASN A C 1
ATOM 910 O O . ASN A 1 112 ? -0.650 -2.106 -15.321 1.00 92.50 112 ASN A O 1
ATOM 914 N N . ILE A 1 113 ? -2.120 -3.639 -14.587 1.00 94.88 113 ILE A N 1
ATOM 915 C CA . ILE A 1 113 ? -1.298 -4.124 -13.475 1.00 94.88 113 ILE A CA 1
ATOM 916 C C . ILE A 1 113 ? -0.495 -5.330 -13.960 1.00 94.88 113 ILE A C 1
ATOM 918 O O . ILE A 1 113 ? -1.068 -6.360 -14.310 1.00 94.88 113 ILE A O 1
ATOM 922 N N . LEU A 1 114 ? 0.825 -5.196 -13.953 1.00 96.12 114 LEU A N 1
ATOM 923 C CA . LEU A 1 114 ? 1.777 -6.194 -14.418 1.00 96.12 114 LEU A CA 1
ATOM 924 C C . LEU A 1 114 ? 2.589 -6.738 -13.232 1.00 96.12 114 LEU A C 1
ATOM 926 O O . LEU A 1 114 ? 3.204 -5.951 -12.503 1.00 96.12 114 LEU A O 1
ATOM 930 N N . PRO A 1 115 ? 2.634 -8.065 -13.030 1.00 95.88 115 PRO A N 1
ATOM 931 C CA . PRO A 1 115 ? 3.633 -8.695 -12.172 1.00 95.88 115 PRO A CA 1
ATOM 932 C C . PRO A 1 115 ? 5.056 -8.413 -12.673 1.00 95.88 115 PRO A C 1
ATOM 934 O O . PRO A 1 115 ? 5.252 -8.097 -13.848 1.00 95.88 115 PRO A O 1
ATOM 937 N N . TYR A 1 116 ? 6.056 -8.578 -11.802 1.00 94.88 116 TYR A N 1
ATOM 938 C CA . TYR A 1 116 ? 7.467 -8.316 -12.121 1.00 94.88 116 TYR A CA 1
ATOM 939 C C . TYR A 1 116 ? 7.922 -8.941 -13.450 1.00 94.88 116 TYR A C 1
ATOM 941 O O . TYR A 1 116 ? 8.465 -8.236 -14.300 1.00 94.88 116 TYR A O 1
ATOM 949 N N . ASP A 1 117 ? 7.667 -10.237 -13.656 1.00 95.69 117 ASP A N 1
ATOM 950 C CA . ASP A 1 117 ? 8.131 -10.957 -14.850 1.00 95.69 117 ASP A CA 1
ATOM 951 C C . ASP A 1 117 ? 7.509 -10.431 -16.147 1.00 95.69 117 ASP A C 1
ATOM 953 O O . ASP A 1 117 ? 8.154 -10.449 -17.196 1.00 95.69 117 ASP A O 1
ATOM 957 N N . ASP A 1 118 ? 6.265 -9.957 -16.094 1.00 96.56 118 ASP A N 1
ATOM 958 C CA . ASP A 1 118 ? 5.579 -9.407 -17.261 1.00 96.56 118 ASP A CA 1
ATOM 959 C C . ASP A 1 118 ? 5.982 -7.957 -17.505 1.00 96.56 118 ASP A C 1
ATOM 961 O O . ASP A 1 118 ? 6.227 -7.572 -18.648 1.00 96.56 118 ASP A O 1
ATOM 965 N N . PHE A 1 119 ? 6.166 -7.175 -16.441 1.00 95.25 119 PHE A N 1
ATOM 966 C CA . PHE A 1 119 ? 6.717 -5.830 -16.555 1.00 95.25 119 PHE A CA 1
ATOM 967 C C . PHE A 1 119 ? 8.153 -5.840 -17.103 1.00 95.25 119 PHE A C 1
ATOM 969 O O . PHE A 1 119 ? 8.499 -4.987 -17.911 1.00 95.25 119 PHE A O 1
ATOM 976 N N . CYS A 1 120 ? 8.986 -6.826 -16.756 1.00 94.69 120 CYS A N 1
ATOM 977 C CA . CYS A 1 120 ? 10.350 -6.937 -17.291 1.00 94.69 120 CYS A CA 1
ATOM 978 C C . CYS A 1 120 ? 10.406 -7.150 -18.813 1.00 94.69 120 CYS A C 1
ATOM 980 O O . CYS A 1 120 ? 11.457 -6.928 -19.413 1.00 94.69 120 CYS A O 1
ATOM 982 N N . LYS A 1 121 ? 9.296 -7.568 -19.431 1.00 94.81 121 LYS A N 1
ATOM 983 C CA . LYS A 1 121 ? 9.145 -7.723 -20.886 1.00 94.81 121 LYS A CA 1
ATOM 984 C C . LYS A 1 121 ? 8.501 -6.494 -21.538 1.00 94.81 121 LYS A C 1
ATOM 986 O O . LYS A 1 121 ? 8.303 -6.493 -22.747 1.00 94.81 121 LYS A O 1
ATOM 991 N N . TYR A 1 122 ? 8.120 -5.488 -20.750 1.00 92.31 122 TYR A N 1
ATOM 992 C CA . TYR A 1 122 ? 7.435 -4.304 -21.244 1.00 92.31 122 TYR A CA 1
ATOM 993 C C . TYR A 1 122 ? 8.386 -3.429 -22.063 1.00 92.31 122 TYR A C 1
ATOM 995 O O . TYR A 1 122 ? 9.449 -3.022 -21.586 1.00 92.31 122 TYR A O 1
ATOM 1003 N N . GLU A 1 123 ? 7.968 -3.100 -23.279 1.00 89.75 123 GLU A N 1
ATOM 1004 C CA . GLU A 1 123 ? 8.658 -2.154 -24.146 1.00 89.75 123 GLU A CA 1
ATOM 1005 C C . GLU A 1 123 ? 7.945 -0.805 -24.092 1.00 89.75 123 GLU A C 1
ATOM 1007 O O . GLU A 1 123 ? 6.729 -0.710 -24.267 1.00 89.75 123 GLU A O 1
ATOM 1012 N N . LEU A 1 124 ? 8.708 0.255 -23.829 1.00 85.19 124 LEU A N 1
ATOM 1013 C CA . LEU A 1 124 ? 8.175 1.608 -23.879 1.00 85.19 124 LEU A CA 1
ATOM 1014 C C . LEU A 1 124 ? 7.796 1.981 -25.317 1.00 85.19 124 LEU A C 1
ATOM 1016 O O . LEU A 1 124 ? 8.495 1.582 -26.252 1.00 85.19 124 LEU A O 1
ATOM 1020 N N . PRO A 1 125 ? 6.755 2.813 -25.506 1.00 85.38 125 PRO A N 1
ATOM 1021 C CA . PRO A 1 125 ? 6.500 3.420 -26.803 1.00 85.38 125 PRO A CA 1
ATOM 1022 C C . PRO A 1 125 ? 7.742 4.161 -27.320 1.00 85.38 125 PRO A C 1
ATOM 1024 O O . PRO A 1 125 ? 8.508 4.732 -26.540 1.00 85.38 125 PRO A O 1
ATOM 1027 N N . GLU A 1 126 ? 7.931 4.182 -28.638 1.00 84.56 126 GLU A N 1
ATOM 1028 C CA . GLU A 1 126 ? 9.091 4.824 -29.261 1.00 84.56 126 GLU A CA 1
ATOM 1029 C C . GLU A 1 126 ? 9.244 6.292 -28.813 1.00 84.56 126 GLU A C 1
ATOM 1031 O O . GLU A 1 126 ? 8.278 7.058 -28.744 1.00 84.56 126 GLU A O 1
ATOM 1036 N N . GLY A 1 127 ? 10.474 6.681 -28.464 1.00 80.12 127 GLY A N 1
ATOM 1037 C CA . GLY A 1 127 ? 10.791 8.022 -27.963 1.00 80.12 127 GLY A CA 1
ATOM 1038 C C . GLY A 1 127 ? 10.355 8.297 -26.518 1.00 80.12 127 GLY A C 1
ATOM 1039 O O . GLY A 1 127 ? 10.497 9.433 -26.055 1.00 80.12 127 GLY A O 1
ATOM 1040 N N . GLN A 1 128 ? 9.829 7.296 -25.803 1.00 83.88 128 GLN A N 1
ATOM 1041 C CA . GLN A 1 128 ? 9.563 7.381 -24.369 1.00 83.88 128 GLN A CA 1
ATOM 1042 C C . GLN A 1 128 ? 10.705 6.784 -23.546 1.00 83.88 128 GLN A C 1
ATOM 1044 O O . GLN A 1 128 ? 11.382 5.839 -23.946 1.00 83.88 128 GLN A O 1
ATOM 1049 N N . VAL A 1 129 ? 10.867 7.323 -22.345 1.00 83.56 129 VAL A N 1
ATOM 1050 C CA . VAL A 1 129 ? 11.809 6.877 -21.320 1.00 83.56 129 VAL A CA 1
ATOM 1051 C C . VAL A 1 129 ? 11.099 6.841 -19.973 1.00 83.56 129 VAL A C 1
ATOM 1053 O O . VAL A 1 129 ? 10.226 7.668 -19.678 1.00 83.56 129 VAL A O 1
ATOM 1056 N N . PHE A 1 130 ? 11.463 5.879 -19.127 1.00 84.88 130 PHE A N 1
ATOM 1057 C CA . PHE A 1 130 ? 10.985 5.863 -17.749 1.00 84.88 130 PHE A CA 1
ATOM 1058 C C . PHE A 1 130 ? 11.505 7.097 -17.007 1.00 84.88 130 PHE A C 1
ATOM 1060 O O . PHE A 1 130 ? 12.584 7.609 -17.301 1.00 84.88 130 PHE A O 1
ATOM 1067 N N . LYS A 1 131 ? 10.764 7.571 -16.007 1.00 79.44 131 LYS A N 1
ATOM 1068 C CA . LYS A 1 131 ? 11.252 8.634 -15.122 1.00 79.44 131 LYS A CA 1
ATOM 1069 C C . LYS A 1 131 ? 12.156 8.066 -14.032 1.00 79.44 131 LYS A C 1
ATOM 1071 O O . LYS A 1 131 ? 11.859 7.010 -13.484 1.00 79.44 131 LYS A O 1
ATOM 1076 N N . MET A 1 132 ? 13.248 8.759 -13.704 1.00 73.62 132 MET A N 1
ATOM 1077 C CA . MET A 1 132 ? 14.224 8.272 -12.722 1.00 73.62 132 MET A CA 1
ATOM 1078 C C . MET A 1 132 ? 13.608 8.000 -11.346 1.00 73.62 132 MET A C 1
ATOM 1080 O O . MET A 1 132 ? 12.894 8.836 -10.790 1.00 73.62 132 MET A O 1
ATOM 1084 N N . VAL A 1 133 ? 13.953 6.831 -10.800 1.00 70.81 133 VAL A N 1
ATOM 1085 C CA . VAL A 1 133 ? 13.682 6.411 -9.424 1.00 70.81 133 VAL A CA 1
ATOM 1086 C C . VAL A 1 133 ? 14.932 6.695 -8.599 1.00 70.81 133 VAL A C 1
ATOM 1088 O O . VAL A 1 133 ? 15.967 6.065 -8.823 1.00 70.81 133 VAL A O 1
ATOM 1091 N N . PHE A 1 134 ? 14.877 7.644 -7.663 1.00 65.50 134 PHE A N 1
ATOM 1092 C CA . PHE A 1 134 ? 16.059 7.985 -6.871 1.00 65.50 134 PHE A CA 1
ATOM 1093 C C . PHE A 1 134 ? 16.160 7.156 -5.583 1.00 65.50 134 PHE A C 1
ATOM 1095 O O . PHE A 1 134 ? 15.198 6.992 -4.833 1.00 65.50 134 PHE A O 1
ATOM 1102 N N . ASP A 1 135 ? 17.383 6.720 -5.269 1.00 58.66 135 ASP A N 1
ATOM 1103 C CA . ASP A 1 135 ? 17.742 5.954 -4.059 1.00 58.66 135 ASP A CA 1
ATOM 1104 C C . ASP A 1 135 ? 17.717 6.812 -2.766 1.00 58.66 135 ASP A C 1
ATOM 1106 O O . ASP A 1 135 ? 17.829 6.318 -1.643 1.00 58.66 135 ASP A O 1
ATOM 1110 N N . ASN A 1 136 ? 17.547 8.131 -2.892 1.00 53.59 136 ASN A N 1
ATOM 1111 C CA . ASN A 1 136 ? 17.316 9.041 -1.763 1.00 53.59 136 ASN A CA 1
ATOM 1112 C C . ASN A 1 136 ? 15.820 9.255 -1.468 1.00 53.59 136 ASN A C 1
ATOM 1114 O O . ASN A 1 136 ? 15.477 10.083 -0.625 1.00 53.59 136 ASN A O 1
ATOM 1118 N N . GLY A 1 137 ? 14.945 8.533 -2.172 1.00 47.44 137 GLY A N 1
ATOM 1119 C CA . GLY A 1 137 ? 13.509 8.651 -2.020 1.00 47.44 137 GLY A CA 1
ATOM 1120 C C . GLY A 1 137 ? 12.880 9.761 -2.859 1.00 47.44 137 GLY A C 1
ATOM 1121 O O . GLY A 1 137 ? 11.672 9.845 -2.922 1.00 47.44 137 GLY A O 1
ATOM 1122 N N . TYR A 1 138 ? 13.584 10.617 -3.582 1.00 43.00 138 TYR A N 1
ATOM 1123 C CA . TYR A 1 138 ? 12.864 11.625 -4.373 1.00 43.00 138 TYR A CA 1
ATOM 1124 C C . TYR A 1 138 ? 12.391 11.034 -5.709 1.00 43.00 138 TYR A C 1
ATOM 1126 O O . TYR A 1 138 ? 13.127 10.333 -6.377 1.00 43.00 138 TYR A O 1
ATOM 1134 N N . SER A 1 139 ? 11.148 11.267 -6.118 1.00 45.56 139 SER A N 1
ATOM 1135 C CA . SER A 1 139 ? 10.739 11.167 -7.529 1.00 45.56 139 SER A CA 1
ATOM 1136 C C . SER A 1 139 ? 9.602 12.144 -7.743 1.00 45.56 139 SER A C 1
ATOM 1138 O O . SER A 1 139 ? 8.548 12.017 -7.113 1.00 45.56 139 SER A O 1
ATOM 1140 N N . TYR A 1 140 ? 9.791 13.112 -8.636 1.00 52.50 140 TYR A N 1
ATOM 1141 C CA . TYR A 1 140 ? 8.721 14.025 -9.006 1.00 52.50 140 TYR A CA 1
ATOM 1142 C C . TYR A 1 140 ? 8.832 14.518 -10.450 1.00 52.50 140 TYR A C 1
ATOM 1144 O O . TYR A 1 140 ? 9.879 14.395 -11.081 1.00 52.50 140 TYR A O 1
ATOM 1152 N N . TYR A 1 141 ? 7.719 15.057 -10.963 1.00 41.88 141 TYR A N 1
ATOM 1153 C CA . TYR A 1 141 ? 7.609 15.767 -12.237 1.00 41.88 141 TYR A CA 1
ATOM 1154 C C . TYR A 1 141 ? 8.822 16.686 -12.435 1.00 41.88 141 TYR A C 1
ATOM 1156 O O . TYR A 1 141 ? 9.011 17.622 -11.663 1.00 41.88 141 TYR A O 1
ATOM 1164 N N . GLY A 1 142 ? 9.651 16.373 -13.434 1.00 47.62 142 GLY A N 1
ATOM 1165 C CA . GLY A 1 142 ? 10.945 17.024 -13.646 1.00 47.62 142 GLY A CA 1
ATOM 1166 C C . GLY A 1 142 ? 12.160 16.099 -13.527 1.00 47.62 142 GLY A C 1
ATOM 1167 O O . GLY A 1 142 ? 13.267 16.543 -13.807 1.00 47.62 142 GLY A O 1
ATOM 1168 N N . SER A 1 143 ? 11.989 14.839 -13.103 1.00 59.78 143 SER A N 1
ATOM 1169 C CA . SER A 1 143 ? 13.107 13.898 -12.994 1.00 59.78 143 SER A CA 1
ATOM 1170 C C . SER A 1 143 ? 13.733 13.572 -14.349 1.00 59.78 143 SER A C 1
ATOM 1172 O O . SER A 1 143 ? 13.040 13.447 -15.359 1.00 59.78 143 SER A O 1
ATOM 1174 N N . GLU A 1 144 ? 15.059 13.434 -14.338 1.00 69.00 144 GLU A N 1
ATOM 1175 C CA . GLU A 1 144 ? 15.845 13.023 -15.495 1.00 69.00 144 GLU A CA 1
ATOM 1176 C C . GLU A 1 144 ? 15.332 11.697 -16.089 1.00 69.00 144 GLU A C 1
ATOM 1178 O O . GLU A 1 144 ? 14.764 10.858 -15.372 1.00 69.00 144 GLU A O 1
ATOM 1183 N N . PRO A 1 145 ? 15.543 11.484 -17.397 1.00 73.38 145 PRO A N 1
ATOM 1184 C CA . PRO A 1 145 ? 15.222 10.221 -18.039 1.00 73.38 145 PRO A CA 1
ATOM 1185 C C . PRO A 1 145 ? 16.017 9.075 -17.394 1.00 73.38 145 PRO A C 1
ATOM 1187 O O . PRO A 1 145 ? 17.239 9.137 -17.234 1.00 73.38 145 PRO A O 1
ATOM 1190 N N . PHE A 1 146 ? 15.329 7.998 -17.020 1.00 78.31 146 PHE A N 1
ATOM 1191 C CA . PHE A 1 146 ? 15.957 6.766 -16.558 1.00 78.31 146 PHE A CA 1
ATOM 1192 C C . PHE A 1 146 ? 16.518 6.009 -17.764 1.00 78.31 146 PHE A C 1
ATOM 1194 O O . PHE A 1 146 ? 15.774 5.469 -18.580 1.00 78.31 146 PHE A O 1
ATOM 1201 N N . LYS A 1 147 ? 17.848 5.951 -17.874 1.00 75.12 147 LYS A N 1
ATOM 1202 C CA . LYS A 1 147 ? 18.561 5.359 -19.022 1.00 75.12 147 LYS A CA 1
ATOM 1203 C C . LYS A 1 147 ? 18.695 3.830 -18.934 1.00 75.12 147 LYS A C 1
ATOM 1205 O O . LYS A 1 147 ? 19.783 3.283 -19.114 1.00 75.12 147 LYS A O 1
ATOM 1210 N N . GLY A 1 148 ? 17.606 3.133 -18.617 1.00 78.25 148 GLY A N 1
ATOM 1211 C CA . GLY A 1 148 ? 17.569 1.675 -18.481 1.00 78.25 148 GLY A CA 1
ATOM 1212 C C . GLY A 1 148 ? 16.296 1.055 -19.052 1.00 78.25 148 GLY A C 1
ATOM 1213 O O . GLY A 1 148 ? 15.314 1.748 -19.298 1.00 78.25 148 GLY A O 1
ATOM 1214 N N . ASP A 1 149 ? 16.338 -0.261 -19.253 1.00 89.25 149 ASP A N 1
ATOM 1215 C CA . ASP A 1 149 ? 15.179 -1.065 -19.644 1.00 89.25 149 ASP A CA 1
ATOM 1216 C C . ASP A 1 149 ? 14.191 -1.258 -18.475 1.00 89.25 149 ASP A C 1
ATOM 1218 O O . ASP A 1 149 ? 14.453 -0.867 -17.329 1.00 89.25 149 ASP A O 1
ATOM 1222 N N . ALA A 1 150 ? 13.041 -1.872 -18.767 1.00 91.06 150 ALA A N 1
ATOM 1223 C CA . ALA A 1 150 ? 11.997 -2.121 -17.776 1.00 91.06 150 ALA A CA 1
ATOM 1224 C C . ALA A 1 150 ? 12.501 -2.969 -16.600 1.00 91.06 150 ALA A C 1
ATOM 1226 O O . ALA A 1 150 ? 12.175 -2.684 -15.448 1.00 91.06 150 ALA A O 1
ATOM 1227 N N . LYS A 1 151 ? 13.374 -3.951 -16.852 1.00 93.38 151 LYS A N 1
ATOM 1228 C CA . LYS A 1 151 ? 13.967 -4.764 -15.786 1.00 93.38 151 LYS A CA 1
ATOM 1229 C C . LYS A 1 151 ? 14.800 -3.913 -14.827 1.00 93.38 151 LYS A C 1
ATOM 1231 O O . LYS A 1 151 ? 14.594 -3.973 -13.616 1.00 93.38 151 LYS A O 1
ATOM 1236 N N . LYS A 1 152 ? 15.715 -3.087 -15.342 1.00 90.38 152 LYS A N 1
ATOM 1237 C CA . LYS A 1 152 ? 16.530 -2.179 -14.517 1.00 90.38 152 LYS A CA 1
ATOM 1238 C C . LYS A 1 152 ? 15.661 -1.200 -13.737 1.00 90.38 152 LYS A C 1
ATOM 1240 O O . LYS A 1 152 ? 15.979 -0.899 -12.585 1.00 90.38 152 LYS A O 1
ATOM 1245 N N . TYR A 1 153 ? 14.577 -0.712 -14.340 1.00 88.75 153 TYR A N 1
ATOM 1246 C CA . TYR A 1 153 ? 13.614 0.147 -13.657 1.00 88.75 153 TYR A CA 1
ATOM 1247 C C . TYR A 1 153 ? 12.953 -0.585 -12.483 1.00 88.75 153 TYR A C 1
ATOM 1249 O O . TYR A 1 153 ? 12.976 -0.086 -11.357 1.00 88.75 153 TYR A O 1
ATOM 1257 N N . ALA A 1 154 ? 12.426 -1.787 -12.731 1.00 91.06 154 ALA A N 1
ATOM 1258 C CA . ALA A 1 154 ? 11.767 -2.614 -11.724 1.00 91.06 154 ALA A CA 1
ATOM 1259 C C . ALA A 1 154 ? 12.696 -2.939 -10.555 1.00 91.06 154 ALA A C 1
ATOM 1261 O O . ALA A 1 154 ? 12.343 -2.706 -9.400 1.00 91.06 154 ALA A O 1
ATOM 1262 N N . ASP A 1 155 ? 13.909 -3.404 -10.862 1.00 90.94 155 ASP A N 1
ATOM 1263 C CA . ASP A 1 155 ? 14.935 -3.723 -9.869 1.00 90.94 155 ASP A CA 1
ATOM 1264 C C . ASP A 1 155 ? 15.275 -2.495 -9.011 1.00 90.94 155 ASP A C 1
ATOM 1266 O O . ASP A 1 155 ? 15.426 -2.598 -7.793 1.00 90.94 155 ASP A O 1
ATOM 1270 N N . THR A 1 156 ? 15.347 -1.310 -9.628 1.00 87.94 156 THR A N 1
ATOM 1271 C CA . THR A 1 156 ? 15.607 -0.054 -8.911 1.00 87.94 156 THR A CA 1
ATOM 1272 C C . THR A 1 156 ? 14.439 0.315 -7.996 1.00 87.94 156 THR A C 1
ATOM 1274 O O . THR A 1 156 ? 14.663 0.619 -6.825 1.00 87.94 156 THR A O 1
ATOM 1277 N N . ALA A 1 157 ? 13.197 0.255 -8.484 1.00 87.06 157 ALA A N 1
ATOM 1278 C CA . ALA A 1 157 ? 12.006 0.541 -7.681 1.00 87.06 157 ALA A CA 1
ATOM 1279 C C . ALA A 1 157 ? 11.889 -0.402 -6.476 1.00 87.06 157 ALA A C 1
ATOM 1281 O O . ALA A 1 157 ? 11.692 0.061 -5.352 1.00 87.06 157 ALA A O 1
ATOM 1282 N N . ILE A 1 158 ? 12.098 -1.704 -6.687 1.00 90.06 158 ILE A N 1
ATOM 1283 C CA . ILE A 1 158 ? 12.087 -2.725 -5.631 1.00 90.06 158 ILE A CA 1
ATOM 1284 C C . ILE A 1 158 ? 13.184 -2.449 -4.600 1.00 90.06 158 ILE A C 1
ATOM 1286 O O . ILE A 1 158 ? 12.896 -2.410 -3.406 1.00 90.06 158 ILE A O 1
ATOM 1290 N N . LYS A 1 159 ? 14.419 -2.176 -5.042 1.00 88.31 159 LYS A N 1
ATOM 1291 C CA . LYS A 1 159 ? 15.539 -1.847 -4.145 1.00 88.31 159 LYS A CA 1
ATOM 1292 C C . LYS A 1 159 ? 15.227 -0.633 -3.266 1.00 88.31 159 LYS A C 1
ATOM 1294 O O . LYS A 1 159 ? 15.510 -0.645 -2.069 1.00 88.31 159 LYS A O 1
ATOM 1299 N N . VAL A 1 160 ? 14.651 0.424 -3.843 1.00 84.12 160 VAL A N 1
ATOM 1300 C CA . VAL A 1 160 ? 14.260 1.620 -3.081 1.00 84.12 160 VAL A CA 1
ATOM 1301 C C . VAL A 1 160 ? 13.124 1.303 -2.107 1.00 84.12 160 VAL A C 1
ATOM 1303 O O . VAL A 1 160 ? 13.182 1.723 -0.950 1.00 84.12 160 VAL A O 1
ATOM 1306 N N . ALA A 1 161 ? 12.128 0.522 -2.534 1.00 85.06 161 ALA A N 1
ATOM 1307 C CA . ALA A 1 161 ? 11.016 0.096 -1.689 1.00 85.06 161 ALA A CA 1
ATOM 1308 C C . ALA A 1 161 ? 11.514 -0.678 -0.459 1.00 85.06 161 ALA A C 1
ATOM 1310 O O . ALA A 1 161 ? 11.105 -0.394 0.671 1.00 85.06 161 ALA A O 1
ATOM 1311 N N . GLU A 1 162 ? 12.414 -1.633 -0.691 1.00 88.19 162 GLU A N 1
ATOM 1312 C CA . GLU A 1 162 ? 13.022 -2.485 0.328 1.00 88.19 162 GLU A CA 1
ATOM 1313 C C . GLU A 1 162 ? 13.857 -1.657 1.308 1.00 88.19 162 GLU A C 1
ATOM 1315 O O . GLU A 1 162 ? 13.678 -1.767 2.520 1.00 88.19 162 GLU A O 1
ATOM 1320 N N . LYS A 1 163 ? 14.696 -0.749 0.795 1.00 86.00 163 LYS A N 1
ATOM 1321 C CA . LYS A 1 163 ? 15.515 0.154 1.616 1.00 86.00 163 LYS A CA 1
ATOM 1322 C C . LYS A 1 163 ? 14.676 1.027 2.549 1.00 86.00 163 LYS A C 1
ATOM 1324 O O . LYS A 1 163 ? 15.074 1.265 3.689 1.00 86.00 163 LYS A O 1
ATOM 1329 N N . LEU A 1 164 ? 13.547 1.546 2.065 1.00 81.62 164 LEU A N 1
ATOM 1330 C CA . LEU A 1 164 ? 12.655 2.375 2.876 1.00 81.62 164 LEU A CA 1
ATOM 1331 C C . LEU A 1 164 ? 11.945 1.540 3.940 1.00 81.62 164 LEU A C 1
ATOM 1333 O O . LEU A 1 164 ? 11.842 1.973 5.087 1.00 81.62 164 LEU A O 1
ATOM 1337 N N . GLY A 1 165 ? 11.497 0.336 3.580 1.00 82.94 165 GLY A N 1
ATOM 1338 C CA . GLY A 1 165 ? 10.954 -0.624 4.537 1.00 82.94 165 GLY A CA 1
ATOM 1339 C C . GLY A 1 165 ? 9.522 -0.332 4.997 1.00 82.94 165 GLY A C 1
ATOM 1340 O O . GLY A 1 165 ? 9.069 -0.953 5.954 1.00 82.94 165 GLY A O 1
ATOM 1341 N N . TYR A 1 166 ? 8.813 0.622 4.382 1.00 84.38 166 TYR A N 1
ATOM 1342 C CA . TYR A 1 166 ? 7.398 0.925 4.647 1.00 84.38 166 TYR A CA 1
ATOM 1343 C C . TYR A 1 166 ? 6.751 1.722 3.506 1.00 84.38 166 TYR A C 1
ATOM 1345 O O . TYR A 1 166 ? 7.433 2.352 2.697 1.00 84.38 166 TYR A O 1
ATOM 1353 N N . LEU A 1 167 ? 5.417 1.697 3.446 1.00 82.12 167 LEU A N 1
ATOM 1354 C CA . LEU A 1 167 ? 4.619 2.377 2.426 1.00 82.12 167 LEU A CA 1
ATOM 1355 C C . LEU A 1 167 ? 4.408 3.851 2.804 1.00 82.12 167 LEU A C 1
ATOM 1357 O O . LEU A 1 167 ? 3.441 4.209 3.477 1.00 82.12 167 LEU A O 1
ATOM 1361 N N . TRP A 1 168 ? 5.315 4.729 2.375 1.00 68.38 168 TRP A N 1
ATOM 1362 C CA . TRP A 1 168 ? 5.142 6.179 2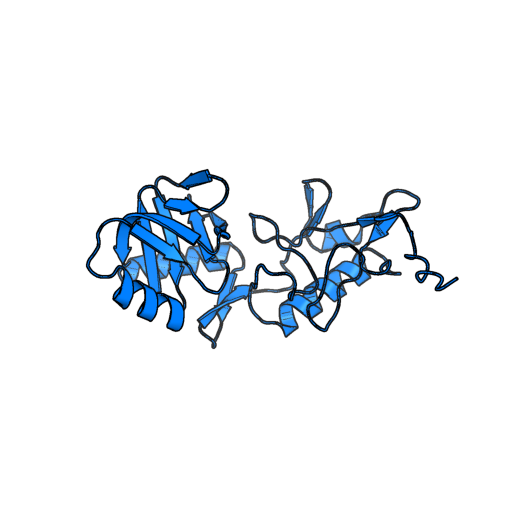.496 1.00 68.38 168 TRP A CA 1
ATOM 1363 C C . TRP A 1 168 ? 4.508 6.758 1.229 1.00 68.38 168 TRP A C 1
ATOM 1365 O O . TRP A 1 168 ? 5.155 6.977 0.221 1.00 68.38 168 TRP A O 1
ATOM 1375 N N . PHE A 1 169 ? 3.241 7.154 1.256 1.00 64.88 169 PHE A N 1
ATOM 1376 C CA . PHE A 1 169 ? 2.590 7.617 0.020 1.00 64.88 169 PHE A CA 1
ATOM 1377 C C . PHE A 1 169 ? 2.904 9.062 -0.428 1.00 64.88 169 PHE A C 1
ATOM 1379 O O . PHE A 1 169 ? 2.051 9.701 -1.058 1.00 64.88 169 PHE A O 1
ATOM 1386 N N . SER A 1 170 ? 4.092 9.574 -0.088 1.00 55.00 170 SER A N 1
ATOM 1387 C CA . SER A 1 170 ? 4.578 10.915 -0.423 1.00 55.00 170 SER A CA 1
ATOM 1388 C C . SER A 1 170 ? 5.730 10.864 -1.435 1.00 55.00 170 SER A C 1
ATOM 1390 O O . SER A 1 170 ? 6.098 9.812 -1.943 1.00 55.00 170 SER A O 1
ATOM 1392 N N . TRP A 1 171 ? 6.271 12.034 -1.752 1.00 47.50 171 TRP A N 1
ATOM 1393 C CA . TRP A 1 171 ? 7.197 12.315 -2.845 1.00 47.50 171 TRP A CA 1
ATOM 1394 C C . TRP A 1 171 ? 8.611 11.781 -2.562 1.00 47.50 171 TRP A C 1
ATOM 1396 O O . TRP A 1 171 ? 9.480 11.851 -3.427 1.00 47.50 171 TRP A O 1
ATOM 1406 N N . THR A 1 172 ? 8.808 11.261 -1.345 1.00 49.62 172 THR A N 1
ATOM 1407 C CA . THR A 1 172 ? 10.051 10.750 -0.767 1.00 49.62 172 THR A CA 1
ATOM 1408 C C . THR A 1 172 ? 10.201 9.218 -0.869 1.00 49.62 172 THR A C 1
ATOM 1410 O O . THR A 1 172 ? 11.060 8.658 -0.194 1.00 49.62 172 THR A O 1
ATOM 1413 N N . MET A 1 173 ? 9.429 8.528 -1.727 1.00 55.47 173 MET A N 1
ATOM 1414 C CA . MET A 1 173 ? 9.605 7.087 -2.002 1.00 55.47 173 MET A CA 1
ATOM 1415 C C . MET A 1 173 ? 10.397 6.695 -3.258 1.00 55.47 173 MET A C 1
ATOM 1417 O O . MET A 1 173 ? 10.598 5.512 -3.498 1.00 55.47 173 MET A O 1
ATOM 1421 N N . GLY A 1 174 ? 10.829 7.631 -4.095 1.00 62.03 174 GLY A N 1
ATOM 1422 C CA . GLY A 1 174 ? 11.557 7.345 -5.334 1.00 62.03 174 GLY A CA 1
ATOM 1423 C C . GLY A 1 174 ? 10.653 6.797 -6.440 1.00 62.03 174 GLY A C 1
ATOM 1424 O O . GLY A 1 174 ? 11.017 6.846 -7.604 1.00 62.03 174 GLY A O 1
ATOM 1425 N N . PHE A 1 175 ? 9.442 6.358 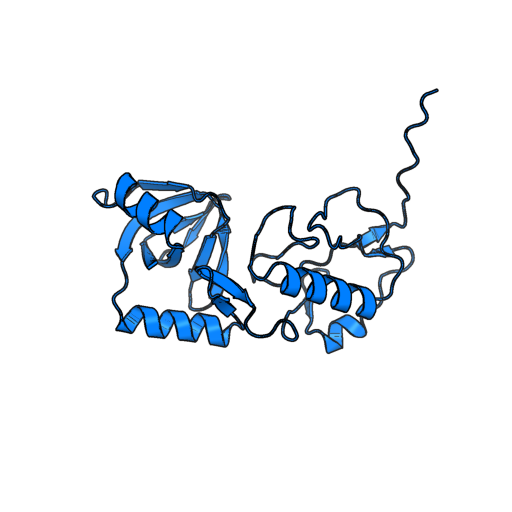-6.107 1.00 73.75 175 PHE A N 1
ATOM 1426 C CA . PHE A 1 175 ? 8.378 5.952 -7.015 1.00 73.75 175 PHE A CA 1
ATOM 1427 C C . PHE A 1 175 ? 7.016 6.261 -6.376 1.00 73.75 175 PHE A C 1
ATOM 1429 O O . PHE A 1 175 ? 6.914 6.525 -5.175 1.00 73.75 175 PHE A O 1
ATOM 1436 N N . ARG A 1 176 ? 5.947 6.247 -7.177 1.00 79.88 176 ARG A N 1
ATOM 1437 C CA . ARG A 1 176 ? 4.578 6.477 -6.698 1.00 79.88 176 ARG A CA 1
ATOM 1438 C C . ARG A 1 176 ? 3.857 5.147 -6.543 1.00 79.88 176 ARG A C 1
ATOM 1440 O O . ARG A 1 176 ? 3.934 4.309 -7.426 1.00 79.88 176 ARG A O 1
ATOM 1447 N N . LEU A 1 177 ? 3.085 4.991 -5.471 1.00 85.38 177 LEU A N 1
ATOM 1448 C CA . LEU A 1 177 ? 2.091 3.924 -5.374 1.00 85.38 177 LEU A CA 1
ATOM 1449 C C . LEU A 1 177 ? 0.722 4.420 -5.849 1.00 85.38 177 LEU A C 1
ATOM 1451 O O . LEU A 1 177 ? 0.307 5.542 -5.516 1.00 85.38 177 LEU A O 1
ATOM 1455 N N . ASN A 1 178 ? 0.025 3.586 -6.615 1.00 86.31 178 ASN A N 1
ATOM 1456 C CA . ASN A 1 178 ? -1.365 3.813 -6.985 1.00 86.31 178 ASN A CA 1
ATOM 1457 C C . ASN A 1 178 ? -2.317 3.494 -5.818 1.00 86.31 178 ASN A C 1
ATOM 1459 O O . ASN A 1 178 ? -1.894 3.197 -4.698 1.00 86.31 178 ASN A O 1
ATOM 1463 N N . ASN A 1 179 ? -3.626 3.582 -6.060 1.00 85.69 179 ASN A N 1
ATOM 1464 C CA . ASN A 1 179 ? -4.618 3.350 -5.008 1.00 85.69 179 ASN A CA 1
ATOM 1465 C C . ASN A 1 179 ? -4.655 1.894 -4.521 1.00 85.69 179 ASN A C 1
ATOM 1467 O O . ASN A 1 179 ? -5.016 1.672 -3.371 1.00 85.69 179 ASN A O 1
ATOM 1471 N N . LEU A 1 180 ? -4.246 0.941 -5.360 1.00 88.75 180 LEU A N 1
ATOM 1472 C CA . LEU A 1 180 ? -4.150 -0.489 -5.057 1.00 88.75 180 LEU A CA 1
ATOM 1473 C C . LEU A 1 180 ? -2.743 -0.901 -4.601 1.00 88.75 180 LEU A C 1
ATOM 1475 O O . LEU A 1 180 ? -2.432 -2.084 -4.572 1.00 88.75 180 LEU A O 1
ATOM 1479 N N . LEU A 1 181 ? -1.901 0.072 -4.229 1.00 90.12 181 LEU A N 1
ATOM 1480 C CA . LEU A 1 181 ? -0.562 -0.153 -3.678 1.00 90.12 181 LEU A CA 1
ATOM 1481 C C . LEU A 1 181 ? 0.434 -0.780 -4.673 1.00 90.12 181 LEU A C 1
ATOM 1483 O O . LEU A 1 181 ? 1.467 -1.294 -4.256 1.00 90.12 181 LEU A O 1
ATOM 1487 N N . ASN A 1 182 ? 0.174 -0.667 -5.978 1.00 90.75 182 ASN A N 1
ATOM 1488 C CA . ASN A 1 182 ? 1.118 -1.035 -7.038 1.00 90.75 182 ASN A CA 1
ATOM 1489 C C . ASN A 1 182 ? 2.022 0.150 -7.388 1.00 90.75 182 ASN A C 1
ATOM 1491 O O . ASN A 1 182 ? 1.601 1.305 -7.262 1.00 90.75 182 ASN A O 1
ATOM 1495 N N . VAL A 1 183 ? 3.236 -0.116 -7.871 1.00 89.25 183 VAL A N 1
ATOM 1496 C CA . VAL A 1 183 ? 4.141 0.926 -8.375 1.00 89.25 183 VAL A CA 1
ATOM 1497 C C . VAL A 1 183 ? 3.529 1.537 -9.630 1.00 89.25 183 VAL A C 1
ATOM 1499 O O . VAL A 1 183 ? 3.462 0.899 -10.670 1.00 89.25 183 VAL A O 1
ATOM 1502 N N . ASN A 1 184 ? 3.065 2.776 -9.534 1.00 87.81 184 ASN A N 1
ATOM 1503 C CA . ASN A 1 184 ? 2.565 3.544 -10.662 1.00 87.81 184 ASN A CA 1
ATOM 1504 C C . ASN A 1 184 ? 3.753 4.014 -11.504 1.00 87.81 184 ASN A C 1
ATOM 1506 O O . ASN A 1 184 ? 4.524 4.883 -11.077 1.00 87.81 184 ASN A O 1
ATOM 1510 N N . VAL A 1 185 ? 3.908 3.403 -12.674 1.00 85.88 185 VAL A N 1
ATOM 1511 C CA . VAL A 1 185 ? 5.001 3.689 -13.593 1.00 85.88 185 VAL A CA 1
ATOM 1512 C C . VAL A 1 185 ? 4.657 4.946 -14.369 1.00 85.88 185 VAL A C 1
ATOM 1514 O O . VAL A 1 185 ? 3.663 5.011 -15.086 1.00 85.88 185 VAL A O 1
ATOM 1517 N N . VAL A 1 186 ? 5.512 5.955 -14.237 1.00 77.69 186 VAL A N 1
ATOM 1518 C CA . VAL A 1 186 ? 5.395 7.198 -14.994 1.00 77.69 186 VAL A CA 1
ATOM 1519 C C . VAL A 1 186 ? 6.541 7.249 -15.990 1.00 77.69 186 VAL A C 1
ATOM 1521 O O . VAL A 1 186 ? 7.712 7.218 -15.607 1.00 77.69 186 VAL A O 1
ATOM 1524 N N . TYR A 1 187 ? 6.199 7.363 -17.265 1.00 77.50 187 TYR A N 1
ATOM 1525 C CA . TYR A 1 187 ? 7.143 7.590 -18.348 1.00 77.50 187 TYR A CA 1
ATOM 1526 C C . TYR A 1 187 ? 6.808 8.900 -19.072 1.00 77.50 187 TYR A C 1
ATOM 1528 O O . TYR A 1 187 ? 5.777 9.533 -18.821 1.00 77.50 187 TYR A O 1
ATOM 1536 N N . GLY A 1 188 ? 7.747 9.380 -19.874 1.00 76.06 188 GLY A N 1
ATOM 1537 C CA . GLY A 1 188 ? 7.605 10.607 -20.647 1.00 76.06 188 GLY A CA 1
ATOM 1538 C C . GLY A 1 188 ? 8.572 10.618 -21.819 1.00 76.06 188 GLY A C 1
ATOM 1539 O O . GLY A 1 188 ? 9.304 9.656 -22.035 1.00 76.06 188 GLY A O 1
ATOM 1540 N N . LYS A 1 189 ? 8.583 11.712 -22.577 1.00 74.25 189 LYS A N 1
ATOM 1541 C CA . LYS A 1 189 ? 9.570 11.902 -23.642 1.00 74.25 189 LYS A CA 1
ATOM 1542 C C . LYS A 1 189 ? 10.969 12.053 -23.050 1.00 74.25 189 LYS A C 1
ATOM 1544 O O . LYS A 1 189 ? 11.110 12.520 -21.918 1.00 74.25 189 LYS A O 1
ATOM 1549 N N . ASP A 1 190 ? 11.983 11.700 -23.834 1.00 72.25 190 ASP A N 1
ATOM 1550 C CA . ASP A 1 190 ? 13.390 11.985 -23.529 1.00 72.25 190 ASP A CA 1
ATOM 1551 C C . ASP A 1 190 ? 13.681 13.490 -23.665 1.00 72.25 190 ASP A C 1
ATOM 1553 O O . ASP A 1 190 ? 14.345 13.961 -24.585 1.00 72.25 190 ASP A O 1
ATOM 1557 N N . GLU A 1 191 ? 13.082 14.274 -22.773 1.00 64.31 191 GLU A N 1
ATOM 1558 C CA . GLU A 1 191 ? 13.269 15.711 -22.670 1.00 64.31 191 GLU A CA 1
ATOM 1559 C C . GLU A 1 191 ? 14.207 15.961 -21.490 1.00 64.31 191 GLU A C 1
ATOM 1561 O O . GLU A 1 191 ? 13.801 15.990 -20.327 1.00 64.31 191 GLU A O 1
ATOM 1566 N N . SER A 1 192 ? 15.499 16.133 -21.775 1.00 54.91 192 SER A N 1
ATOM 1567 C CA . SER A 1 192 ? 16.395 16.765 -20.812 1.00 54.91 192 SER A CA 1
ATOM 1568 C C . SER A 1 192 ? 15.865 18.175 -20.567 1.00 54.91 192 SER A C 1
ATOM 1570 O O . SER A 1 192 ? 15.840 18.975 -21.505 1.00 54.91 192 SER A O 1
ATOM 1572 N N . TYR A 1 193 ? 15.443 18.501 -19.344 1.00 50.72 193 TYR A N 1
ATOM 1573 C CA . TYR A 1 193 ? 15.199 19.894 -18.984 1.00 50.72 193 TYR A CA 1
ATOM 1574 C C . TYR A 1 193 ? 16.509 20.649 -19.207 1.00 50.72 193 TYR A C 1
ATOM 1576 O O . TYR A 1 193 ? 17.472 20.498 -18.455 1.00 50.72 193 TYR A O 1
ATOM 1584 N N . SER A 1 194 ? 16.565 21.406 -20.300 1.00 42.44 194 SER A N 1
ATOM 1585 C CA . SER A 1 194 ? 17.662 22.308 -20.598 1.00 42.44 194 SER A CA 1
ATOM 1586 C C . SER A 1 194 ? 17.831 23.225 -19.397 1.00 42.44 194 SER A C 1
ATOM 1588 O O . SER A 1 194 ? 16.870 23.874 -18.975 1.00 42.44 194 SER A O 1
ATOM 1590 N N . VAL A 1 195 ? 19.043 23.233 -18.841 1.00 42.75 195 VAL A N 1
ATOM 1591 C CA . VAL A 1 195 ? 19.493 24.186 -17.827 1.00 42.75 195 VAL A CA 1
ATOM 1592 C C . VAL A 1 195 ? 18.926 25.552 -18.196 1.00 42.75 195 VAL A C 1
ATOM 1594 O O . VAL A 1 195 ? 19.105 25.994 -19.331 1.00 42.75 195 VAL A O 1
ATOM 1597 N N . VAL A 1 196 ? 18.200 26.188 -17.274 1.00 43.22 196 VAL A N 1
ATOM 1598 C CA . VAL A 1 196 ? 17.732 27.562 -17.468 1.00 43.22 196 VAL A CA 1
ATOM 1599 C C . VAL A 1 196 ? 18.967 28.397 -17.801 1.00 43.22 196 VAL A C 1
ATOM 1601 O O . VAL A 1 196 ? 19.850 28.576 -16.963 1.00 43.22 196 VAL A O 1
ATOM 1604 N N . SER A 1 197 ? 19.070 28.819 -19.060 1.00 41.94 197 SER A N 1
ATOM 1605 C CA . SER A 1 197 ? 20.119 29.717 -19.523 1.00 41.94 197 SER A CA 1
ATOM 1606 C C . SER A 1 197 ? 19.924 31.038 -18.792 1.00 41.94 197 SER A C 1
ATOM 1608 O O . SER A 1 197 ? 18.957 31.746 -19.061 1.00 41.94 197 SER A O 1
ATOM 1610 N N . ASN A 1 198 ? 20.819 31.360 -17.857 1.00 43.53 198 ASN A N 1
ATOM 1611 C CA . ASN A 1 198 ? 20.911 32.689 -17.248 1.00 43.53 198 ASN A CA 1
ATOM 1612 C C . ASN A 1 198 ? 21.536 33.674 -18.253 1.00 43.53 198 ASN A C 1
ATOM 1614 O O . ASN A 1 198 ? 22.631 34.189 -18.026 1.00 43.53 198 ASN A O 1
ATOM 1618 N N . THR A 1 199 ? 20.864 33.874 -19.385 1.00 42.53 199 THR A N 1
ATOM 1619 C CA . THR A 1 199 ? 21.107 34.989 -20.312 1.00 42.53 199 THR A CA 1
ATOM 1620 C C . THR A 1 199 ? 20.161 36.126 -19.998 1.00 42.53 199 THR A C 1
ATOM 1622 O O . THR A 1 199 ? 18.947 35.837 -19.908 1.00 42.53 199 THR A O 1
#

Radius of gyration: 18.84 Å; chains: 1; bounding box: 41×47×52 Å

pLDDT: mean 83.79, std 14.47, range [41.88, 97.25]

Foldseek 3Di:
DKKKFAQKAFPVGDTARIKIKDDFPVQVVVCCVPCVPPQWAKAAAPFFIWIQGPLATWTGGSMITGNGMDDDDPVVVVVNQVSQVVLQWHQDPRRAIAGVDLQQAWEADPNDTHRLVRQQVDDDDPQKAWFWQDLQQAGDDQGAGDPDGSNVVSVSLSVLRVVVGHDGQDRRSSFHAHGSRHTYTDMDGNDNPPDPPPD

Secondary structure (DSSP, 8-state):
-EEEEEEEEETTTEEEEEEEEE--HHHHHHHHHHHTT-SSEEEE-SS--EEEETTEEEE--SEEEESEEEE--HHHHHHHHHHHHHTTEEE-TTS-EEES-GGG--EEETTEEE-HHHHTTPPPPTTEEEEP--TTS---TTPPEE-S-HHHHHHHHHHHHHHH-S---STTSSSEE-TTS-EE--EEE----------